Protein AF-A0A486XHK2-F1 (afdb_monomer)

Solvent-accessible surface area (backbone atoms only — not comparable to full-atom values): 9629 Å² total; per-residue (Å²): 129,83,56,64,56,57,65,77,71,59,45,58,24,40,30,27,32,37,24,48,80,93,44,98,52,78,74,44,77,50,74,41,67,52,92,80,50,91,49,71,67,49,50,53,51,50,54,36,51,54,48,16,60,78,68,74,42,59,55,81,74,43,66,77,42,39,74,29,12,85,48,88,93,35,67,65,39,79,42,71,46,66,39,38,37,50,82,58,27,59,59,78,96,86,39,75,49,54,36,68,75,29,34,41,50,60,66,89,73,49,59,61,65,50,45,25,67,45,53,36,45,53,40,48,53,49,31,55,48,39,40,74,74,66,43,58,60,71,60,30,50,49,55,33,21,54,52,45,49,48,55,50,48,54,52,35,50,52,30,51,49,65,69,66,51,72,78,79,78,131

Mean predicted aligned error: 8.87 Å

Nearest PDB structures (foldseek):
  7yj0-assembly1_A  TM=5.981E-01  e=1.244E-03  Boreostereum vibrans
  8urd-assembly1_C  TM=5.206E-01  e=3.254E-02  Neobacillus niacini
  8urc-assembly1_C  TM=5.514E-01  e=1.132E-01  Neobacillus niacini
  8uiu-assembly1_A  TM=4.950E-01  e=1.274E-01  Neobacillus niacini
  8urd-assembly1_A  TM=4.885E-01  e=1.274E-01  Neobacillus niacini

Radius of gyration: 20.09 Å; Cα contacts (8 Å, |Δi|>4): 243; chains: 1; bounding box: 48×33×58 Å

Structure (mmCIF, N/CA/C/O backbone):
data_AF-A0A486XHK2-F1
#
_entry.id   AF-A0A486XHK2-F1
#
loop_
_atom_site.group_PDB
_atom_site.id
_atom_site.type_symbol
_atom_site.label_atom_id
_atom_site.label_alt_id
_atom_site.label_comp_id
_atom_site.label_asym_id
_atom_site.label_entity_id
_atom_site.label_seq_id
_atom_site.pdbx_PDB_ins_code
_atom_site.Cartn_x
_atom_site.Cartn_y
_atom_site.Cartn_z
_atom_site.occupancy
_atom_site.B_iso_or_equiv
_atom_site.auth_seq_id
_atom_site.auth_comp_id
_atom_site.auth_asym_id
_atom_site.auth_atom_id
_atom_site.pdbx_PDB_model_num
ATOM 1 N N . MET A 1 1 ? -21.347 -2.442 3.078 1.00 30.91 1 MET A N 1
ATOM 2 C CA . MET A 1 1 ? -21.327 -2.752 1.633 1.00 30.91 1 MET A CA 1
ATOM 3 C C . MET A 1 1 ? -20.054 -2.096 1.123 1.00 30.91 1 MET A C 1
ATOM 5 O O . MET A 1 1 ? -19.931 -0.910 1.343 1.00 30.91 1 MET A O 1
ATOM 9 N N . LEU A 1 2 ? -19.058 -2.839 0.624 1.00 26.94 2 LEU A N 1
AT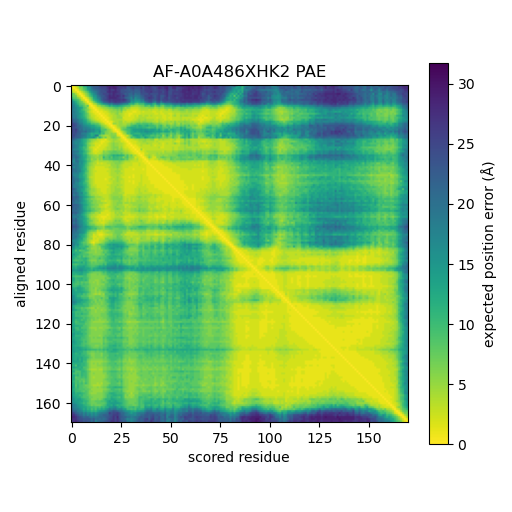OM 10 C CA . LEU A 1 2 ? -17.775 -2.255 0.192 1.00 26.94 2 LEU A CA 1
ATOM 11 C C . LEU A 1 2 ? -18.025 -1.291 -0.978 1.00 26.94 2 LEU A C 1
ATOM 13 O O . LEU A 1 2 ? -18.214 -1.763 -2.097 1.00 26.94 2 LEU A O 1
ATOM 17 N N . LYS A 1 3 ? -18.010 0.030 -0.766 1.00 33.72 3 LYS A N 1
ATOM 18 C CA . LYS A 1 3 ? -17.704 0.928 -1.883 1.00 33.72 3 LYS A CA 1
ATOM 19 C C . LYS A 1 3 ? -16.196 0.960 -2.023 1.00 33.72 3 LYS A C 1
ATOM 21 O O . LYS A 1 3 ? -15.484 1.507 -1.190 1.00 33.72 3 LYS A O 1
ATOM 26 N N . GLN A 1 4 ? -15.722 0.284 -3.058 1.00 35.53 4 GLN A N 1
ATOM 27 C CA . GLN A 1 4 ? -14.337 0.376 -3.476 1.00 35.53 4 GLN A CA 1
ATOM 28 C C . GLN A 1 4 ? -14.092 1.818 -3.915 1.00 35.53 4 GLN A C 1
ATOM 30 O O . GLN A 1 4 ? -14.687 2.268 -4.892 1.00 35.53 4 GLN A O 1
ATOM 35 N N . TRP A 1 5 ? -13.197 2.528 -3.234 1.00 37.25 5 TRP A N 1
ATOM 36 C CA . TRP A 1 5 ? -12.430 3.561 -3.918 1.00 37.25 5 TRP A CA 1
ATOM 37 C C . TRP A 1 5 ? -11.551 2.811 -4.923 1.00 37.25 5 TRP A C 1
ATOM 39 O O . TRP A 1 5 ? -10.496 2.284 -4.575 1.00 37.25 5 TRP A O 1
ATOM 49 N N . ARG A 1 6 ? -12.068 2.617 -6.139 1.00 38.44 6 ARG A N 1
ATOM 50 C CA . ARG A 1 6 ? -11.265 2.158 -7.265 1.00 38.44 6 ARG A CA 1
ATOM 51 C C . ARG A 1 6 ? -10.596 3.400 -7.826 1.00 38.44 6 ARG A C 1
ATOM 53 O O . ARG A 1 6 ? -11.288 4.270 -8.343 1.00 38.44 6 ARG A O 1
ATOM 60 N N . ASN A 1 7 ? -9.272 3.461 -7.783 1.00 42.84 7 ASN A N 1
ATOM 61 C CA . ASN A 1 7 ? -8.609 4.049 -8.937 1.00 42.84 7 ASN A CA 1
ATOM 62 C C . ASN A 1 7 ? -8.827 3.025 -10.058 1.00 42.84 7 ASN A C 1
ATOM 64 O O . ASN A 1 7 ? -8.227 1.951 -10.051 1.00 42.84 7 ASN A O 1
ATOM 68 N N . GLU A 1 8 ? -9.820 3.291 -10.908 1.00 40.72 8 GLU A N 1
ATOM 69 C CA . GLU A 1 8 ? -10.310 2.395 -11.964 1.00 40.72 8 GLU A CA 1
ATOM 70 C C . GLU A 1 8 ? -9.346 2.223 -13.128 1.00 40.72 8 GLU A C 1
ATOM 72 O O . GLU A 1 8 ? -9.724 1.618 -14.125 1.00 40.72 8 GLU A O 1
ATOM 77 N N . ASP A 1 9 ? -8.101 2.676 -13.023 1.00 48.00 9 ASP A N 1
ATOM 78 C CA . ASP A 1 9 ? -7.227 2.531 -14.172 1.00 48.00 9 ASP A CA 1
ATOM 79 C C . ASP A 1 9 ? -6.905 1.070 -14.449 1.00 48.00 9 ASP A C 1
ATOM 81 O O . ASP A 1 9 ? -6.665 0.763 -15.606 1.00 48.00 9 ASP A O 1
ATOM 85 N N . GLY A 1 10 ? -6.971 0.153 -13.464 1.00 54.06 10 GLY A N 1
ATOM 86 C CA . GLY A 1 10 ? -6.866 -1.296 -13.714 1.00 54.06 10 GLY A CA 1
ATOM 87 C C . GLY A 1 10 ? -5.724 -1.649 -14.671 1.00 54.06 10 GLY A C 1
ATOM 88 O O . GLY A 1 10 ? -5.818 -2.607 -15.437 1.00 54.06 10 GLY A O 1
ATOM 89 N N . GLN A 1 11 ? -4.694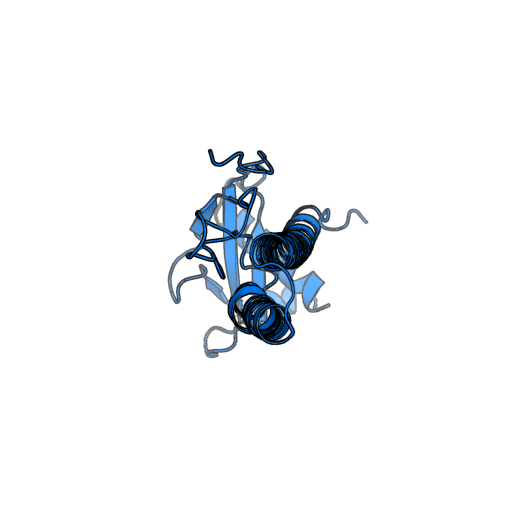 -0.800 -14.698 1.00 63.97 11 GLN A N 1
ATOM 90 C CA . GLN A 1 11 ? -3.733 -0.783 -15.778 1.00 63.97 11 GLN A CA 1
ATOM 91 C C . GLN A 1 11 ? -2.824 -1.959 -15.501 1.00 63.97 11 GLN A C 1
ATOM 93 O O . GLN A 1 11 ? -2.240 -2.076 -14.420 1.00 63.97 11 GLN A O 1
ATOM 98 N N . MET A 1 12 ? -2.751 -2.865 -16.467 1.00 71.50 12 MET A N 1
ATOM 99 C CA . MET A 1 12 ? -1.731 -3.894 -16.437 1.00 71.50 12 MET A CA 1
ATOM 100 C C . MET A 1 12 ? -0.376 -3.194 -16.440 1.00 71.50 12 MET A C 1
ATOM 102 O O . MET A 1 12 ? -0.168 -2.257 -17.205 1.00 71.50 12 MET A O 1
ATOM 106 N N . ARG A 1 13 ? 0.531 -3.629 -15.573 1.00 78.75 13 ARG A N 1
ATOM 107 C CA . ARG A 1 13 ? 1.922 -3.180 -15.551 1.00 78.75 13 ARG A CA 1
ATOM 108 C C . ARG A 1 13 ? 2.822 -4.381 -15.743 1.00 78.75 13 ARG A C 1
ATOM 110 O O . ARG A 1 13 ? 2.547 -5.446 -15.195 1.00 78.75 13 ARG A O 1
ATOM 117 N N . LEU A 1 14 ? 3.867 -4.227 -16.545 1.00 83.06 14 LEU A N 1
ATOM 118 C CA . LEU A 1 14 ? 4.950 -5.198 -16.607 1.00 83.06 14 LEU A CA 1
ATOM 119 C C . LEU A 1 14 ? 5.917 -4.870 -15.480 1.00 83.06 14 LEU A C 1
ATOM 121 O O . LEU A 1 14 ? 6.570 -3.829 -15.518 1.00 83.06 14 LEU A O 1
ATOM 125 N N . THR A 1 15 ? 5.981 -5.743 -14.483 1.00 83.50 15 THR A N 1
ATOM 126 C CA . THR A 1 15 ? 6.809 -5.521 -13.303 1.00 83.50 15 THR A CA 1
ATOM 127 C C . THR A 1 15 ? 8.010 -6.446 -13.318 1.00 83.50 15 THR A C 1
ATOM 129 O O . THR A 1 15 ? 7.909 -7.639 -13.629 1.00 83.50 15 THR A O 1
ATOM 132 N N . GLY A 1 16 ? 9.152 -5.886 -12.950 1.00 86.31 16 GLY A N 1
ATOM 133 C CA . GLY A 1 16 ? 10.419 -6.586 -12.907 1.00 86.31 16 GLY A CA 1
ATOM 134 C C . GLY A 1 16 ? 11.414 -5.896 -11.993 1.00 86.31 16 GLY A C 1
ATOM 135 O O . GLY A 1 16 ? 11.175 -4.812 -11.454 1.00 86.31 16 GLY A O 1
ATOM 136 N N . ILE A 1 17 ? 12.541 -6.566 -11.826 1.00 86.00 17 ILE A N 1
ATOM 137 C CA . ILE A 1 17 ? 13.682 -6.116 -11.052 1.00 86.00 17 ILE A CA 1
ATOM 138 C C . ILE A 1 17 ? 14.915 -6.111 -11.945 1.00 86.00 17 ILE A C 1
ATOM 140 O O . ILE A 1 17 ? 15.060 -6.947 -12.839 1.00 86.00 17 ILE A O 1
ATOM 144 N N . ILE A 1 18 ? 15.816 -5.171 -11.688 1.00 85.38 18 ILE A N 1
ATOM 145 C CA . ILE A 1 18 ? 17.121 -5.108 -12.339 1.00 85.38 18 ILE A CA 1
ATOM 146 C C . ILE A 1 18 ? 18.218 -5.064 -11.275 1.00 85.38 18 ILE A C 1
ATOM 148 O O . ILE A 1 18 ? 18.144 -4.322 -10.288 1.00 85.38 18 ILE A O 1
ATOM 152 N N . GLY A 1 19 ? 19.224 -5.918 -11.453 1.00 84.44 19 GLY A N 1
ATOM 153 C CA . GLY A 1 19 ? 20.282 -6.147 -10.474 1.00 84.44 19 GLY A CA 1
ATOM 154 C C . GLY A 1 19 ? 21.508 -6.827 -11.076 1.00 84.44 19 GLY A C 1
ATOM 155 O O . GLY A 1 19 ? 21.592 -7.067 -12.280 1.00 84.44 19 GLY A O 1
ATOM 156 N N . ARG A 1 20 ? 22.509 -7.118 -10.245 1.00 80.19 20 ARG A N 1
ATOM 157 C CA . ARG A 1 20 ? 23.713 -7.840 -10.685 1.00 80.19 20 ARG A CA 1
ATOM 158 C C . ARG A 1 20 ? 23.436 -9.341 -10.732 1.00 80.19 20 ARG A C 1
ATOM 160 O O . ARG A 1 20 ? 22.877 -9.876 -9.788 1.00 80.19 20 ARG A O 1
ATOM 167 N N . ALA A 1 21 ? 23.877 -10.012 -11.797 1.00 69.75 21 ALA A N 1
ATOM 168 C CA . ALA A 1 21 ? 23.632 -11.443 -12.000 1.00 69.75 21 ALA A CA 1
ATOM 169 C C . ALA A 1 21 ? 24.154 -12.333 -10.853 1.00 69.75 21 ALA A C 1
ATOM 171 O O . ALA A 1 21 ? 23.494 -13.308 -10.511 1.00 69.75 21 ALA A O 1
ATOM 172 N N . ASP A 1 22 ? 25.279 -11.952 -10.236 1.00 70.50 22 ASP A N 1
ATOM 173 C CA . ASP A 1 22 ? 25.949 -12.707 -9.162 1.00 70.50 22 ASP A CA 1
ATOM 174 C C . ASP A 1 22 ? 25.727 -12.089 -7.770 1.00 70.50 22 ASP A C 1
ATOM 176 O O . ASP A 1 22 ? 26.554 -12.227 -6.867 1.00 70.50 22 ASP A O 1
ATOM 180 N N . SER A 1 23 ? 24.660 -11.306 -7.606 1.00 64.94 23 SER A N 1
ATOM 181 C CA . SER A 1 23 ? 24.372 -10.616 -6.356 1.00 64.94 23 SER A CA 1
ATOM 182 C C . SER A 1 23 ? 22.924 -10.819 -5.956 1.00 64.94 23 SER A C 1
ATOM 184 O O . SER A 1 23 ? 22.023 -10.508 -6.725 1.00 64.94 23 SER A O 1
ATOM 186 N N . ASP A 1 24 ? 22.712 -11.179 -4.693 1.00 60.56 24 ASP A N 1
ATOM 187 C CA . ASP A 1 24 ? 21.383 -11.185 -4.067 1.00 60.56 24 ASP A CA 1
ATOM 188 C C . ASP A 1 24 ? 20.817 -9.761 -3.867 1.00 60.56 24 ASP A C 1
ATOM 190 O O . ASP A 1 24 ? 19.767 -9.560 -3.260 1.00 60.56 24 ASP A O 1
ATOM 194 N N . SER A 1 25 ? 21.529 -8.728 -4.329 1.00 62.97 25 SER A N 1
ATOM 195 C CA . SER A 1 25 ? 21.083 -7.342 -4.231 1.00 62.97 25 SER A CA 1
ATOM 196 C C . SER A 1 25 ? 20.220 -6.980 -5.435 1.00 62.97 25 SER A C 1
ATOM 198 O O . SER A 1 25 ? 20.711 -6.913 -6.563 1.00 62.97 25 SER A O 1
ATOM 200 N N . THR A 1 26 ? 18.949 -6.674 -5.172 1.00 63.62 26 THR A N 1
ATOM 201 C CA . THR A 1 26 ? 18.074 -5.947 -6.103 1.00 63.62 26 THR A CA 1
ATOM 202 C C . THR A 1 26 ? 18.412 -4.464 -6.045 1.00 63.62 26 THR A C 1
ATOM 204 O O . THR A 1 26 ? 18.505 -3.896 -4.958 1.00 63.62 26 THR A O 1
ATOM 207 N N . TRP A 1 27 ? 18.606 -3.835 -7.204 1.00 68.94 27 TRP A N 1
ATOM 208 C CA . TRP A 1 27 ? 18.986 -2.422 -7.260 1.00 68.94 27 TRP A CA 1
ATOM 209 C C . TRP A 1 27 ? 17.756 -1.565 -7.518 1.00 68.94 27 TRP A C 1
ATOM 211 O O . TRP A 1 27 ? 17.640 -0.477 -6.962 1.00 68.94 27 TRP A O 1
ATOM 221 N N . ILE A 1 28 ? 16.844 -2.049 -8.366 1.00 78.38 28 ILE A N 1
ATOM 222 C CA . ILE A 1 28 ? 15.689 -1.279 -8.819 1.00 78.38 28 ILE A CA 1
ATOM 223 C C . ILE A 1 28 ? 14.527 -2.224 -9.097 1.00 78.38 28 ILE A C 1
ATOM 225 O O . ILE A 1 28 ? 14.699 -3.274 -9.717 1.00 78.38 28 ILE A O 1
ATOM 229 N N . VAL A 1 29 ? 13.347 -1.802 -8.660 1.00 78.19 29 VAL A N 1
ATOM 230 C CA . VAL A 1 29 ? 12.049 -2.339 -9.066 1.00 78.19 29 VAL A CA 1
ATOM 231 C C . VAL A 1 29 ? 11.455 -1.348 -10.055 1.00 78.19 29 VAL A C 1
ATOM 233 O O . VAL A 1 29 ? 11.478 -0.146 -9.791 1.00 78.19 29 VAL A O 1
ATOM 236 N N . ALA A 1 30 ? 10.924 -1.829 -11.174 1.00 80.00 30 ALA A N 1
ATOM 237 C CA . ALA A 1 30 ? 10.277 -0.962 -12.147 1.00 80.00 30 ALA A CA 1
ATOM 238 C C . ALA A 1 30 ? 8.984 -1.571 -12.692 1.00 80.00 30 ALA A C 1
ATOM 240 O O . ALA A 1 30 ? 8.874 -2.785 -12.881 1.00 80.00 30 ALA A O 1
ATOM 241 N N . ASP A 1 31 ? 8.029 -0.678 -12.948 1.00 79.50 31 ASP A N 1
ATOM 242 C CA . ASP A 1 31 ? 6.734 -0.957 -13.554 1.00 79.50 31 ASP A CA 1
ATOM 243 C C . ASP A 1 31 ? 6.658 -0.253 -14.910 1.00 79.50 31 ASP A C 1
ATOM 245 O O . ASP A 1 31 ? 6.736 0.975 -14.993 1.00 79.50 31 ASP A O 1
ATOM 249 N N . ILE A 1 32 ? 6.471 -1.020 -15.979 1.00 82.31 32 ILE A N 1
ATOM 250 C CA . ILE A 1 32 ? 6.366 -0.504 -17.345 1.00 82.31 32 ILE A CA 1
ATOM 251 C C . ILE A 1 32 ? 4.909 -0.555 -17.802 1.00 82.31 32 ILE A C 1
ATOM 253 O O . ILE A 1 32 ? 4.181 -1.507 -17.515 1.00 82.31 32 ILE A O 1
ATOM 257 N N . ASP A 1 33 ? 4.478 0.487 -18.513 1.00 80.31 33 ASP A N 1
ATOM 258 C CA . ASP A 1 33 ? 3.197 0.496 -19.218 1.00 80.31 33 ASP A CA 1
ATOM 259 C C . ASP A 1 33 ? 3.270 -0.424 -20.457 1.00 80.31 33 ASP A C 1
ATOM 261 O O . ASP A 1 33 ? 3.997 -0.105 -21.403 1.00 80.31 33 ASP A O 1
ATOM 265 N N . PRO A 1 34 ? 2.532 -1.550 -20.490 1.00 79.81 34 PRO A N 1
ATOM 266 C CA . PRO A 1 34 ? 2.561 -2.488 -21.605 1.00 79.81 34 PRO A CA 1
ATOM 267 C C . PRO A 1 34 ? 2.003 -1.894 -22.902 1.00 79.81 34 PRO A C 1
ATOM 269 O O . PRO A 1 34 ? 2.253 -2.454 -23.962 1.00 79.81 34 PRO A O 1
ATOM 272 N N . ALA A 1 35 ? 1.275 -0.770 -22.860 1.00 78.25 35 ALA A N 1
ATOM 273 C CA . ALA A 1 35 ? 0.694 -0.160 -24.058 1.00 78.25 35 ALA A CA 1
ATOM 274 C C . ALA A 1 35 ? 1.741 0.308 -25.087 1.00 78.25 35 ALA A C 1
ATOM 276 O O . ALA A 1 35 ? 1.385 0.596 -26.228 1.00 78.25 35 ALA A O 1
ATOM 277 N N . LYS A 1 36 ? 3.017 0.411 -24.688 1.00 72.19 36 LYS A N 1
ATOM 278 C CA . LYS A 1 36 ? 4.135 0.867 -25.530 1.00 72.19 36 LYS A CA 1
ATOM 279 C C . LYS A 1 36 ? 5.171 -0.225 -25.812 1.00 72.19 36 LYS A C 1
ATOM 281 O O . LYS A 1 36 ? 6.269 0.097 -26.252 1.00 72.19 36 LYS A O 1
ATOM 286 N N . ILE A 1 37 ? 4.847 -1.480 -25.507 1.00 81.81 37 ILE A N 1
ATOM 287 C CA . ILE A 1 37 ? 5.780 -2.606 -25.532 1.00 81.81 37 ILE A CA 1
ATOM 288 C C . ILE A 1 37 ? 5.257 -3.664 -26.500 1.00 81.81 37 ILE A C 1
ATOM 290 O O . ILE A 1 37 ? 4.164 -4.193 -26.304 1.00 81.81 37 ILE A O 1
ATOM 294 N N . GLU A 1 38 ? 6.049 -3.998 -27.517 1.00 80.56 38 GLU A N 1
ATOM 295 C CA . GLU A 1 38 ? 5.694 -5.018 -28.511 1.00 80.56 38 GLU A CA 1
ATOM 296 C C . GLU A 1 38 ? 6.596 -6.254 -28.409 1.00 80.56 38 GLU A C 1
ATOM 298 O O . GLU A 1 38 ? 6.179 -7.367 -28.741 1.00 80.56 38 GLU A O 1
ATOM 303 N N . THR A 1 39 ? 7.824 -6.080 -27.914 1.00 87.06 39 THR A N 1
ATOM 304 C CA . THR A 1 39 ? 8.867 -7.109 -27.903 1.00 87.06 39 THR A CA 1
ATOM 305 C C . THR A 1 39 ? 9.604 -7.198 -26.563 1.00 87.06 39 THR A C 1
ATOM 307 O O . THR A 1 39 ? 9.537 -6.301 -25.725 1.00 87.06 39 THR A O 1
ATOM 310 N N . GLN A 1 40 ? 10.346 -8.293 -26.358 1.00 84.44 40 GLN A N 1
ATOM 311 C CA . GLN A 1 40 ? 11.235 -8.431 -25.197 1.00 84.44 40 GLN A CA 1
ATOM 312 C C . GLN A 1 40 ? 12.363 -7.386 -25.213 1.00 84.44 40 GLN A C 1
ATOM 314 O O . GLN A 1 40 ? 12.739 -6.890 -24.156 1.00 84.44 40 GLN A O 1
ATOM 319 N N . ASP A 1 41 ? 12.854 -7.002 -26.393 1.00 88.50 41 ASP A N 1
ATOM 320 C CA . ASP A 1 41 ? 13.870 -5.953 -26.529 1.00 88.50 41 ASP A CA 1
ATOM 321 C C . ASP A 1 41 ? 13.336 -4.586 -26.071 1.00 88.50 41 ASP A C 1
ATOM 323 O O . ASP A 1 41 ? 14.083 -3.812 -25.468 1.00 88.50 41 ASP A O 1
ATOM 327 N N . ASP A 1 42 ? 12.045 -4.298 -26.283 1.00 87.69 42 ASP A N 1
ATOM 328 C CA . ASP A 1 42 ? 11.408 -3.078 -25.767 1.00 87.69 42 ASP A CA 1
ATOM 329 C C . ASP A 1 42 ? 11.357 -3.084 -24.234 1.00 87.69 42 ASP A C 1
ATOM 331 O O . ASP A 1 42 ? 11.659 -2.072 -23.599 1.00 87.69 42 ASP A O 1
ATOM 335 N N . ILE A 1 43 ? 11.028 -4.238 -23.635 1.00 86.06 43 ILE A N 1
ATOM 336 C CA . ILE A 1 43 ? 11.040 -4.432 -22.176 1.00 86.06 43 ILE A CA 1
ATOM 337 C C . ILE A 1 43 ? 12.446 -4.166 -21.638 1.00 86.06 43 ILE A C 1
ATOM 339 O O . ILE A 1 43 ? 12.623 -3.342 -20.739 1.00 86.06 43 ILE A O 1
ATOM 343 N N . ASP A 1 44 ? 13.449 -4.834 -22.203 1.00 88.69 44 ASP A N 1
ATOM 344 C CA . ASP A 1 44 ? 14.833 -4.740 -21.752 1.00 88.69 44 ASP A CA 1
ATOM 345 C C . ASP A 1 44 ? 15.380 -3.314 -21.900 1.00 88.69 44 ASP A C 1
ATOM 347 O O . ASP A 1 44 ? 16.039 -2.794 -20.993 1.00 88.69 44 ASP A O 1
ATOM 351 N N . THR A 1 45 ? 15.072 -2.657 -23.019 1.00 90.31 45 THR A N 1
ATOM 352 C CA . THR A 1 45 ? 15.460 -1.266 -23.288 1.00 90.31 45 THR A CA 1
ATOM 353 C C . THR A 1 45 ? 14.862 -0.321 -22.255 1.00 90.31 45 THR A C 1
ATOM 355 O O . THR A 1 45 ? 15.571 0.518 -21.693 1.00 90.31 45 THR A O 1
ATOM 358 N N . GLU A 1 46 ? 13.574 -0.473 -21.962 1.00 88.88 46 GLU A N 1
ATOM 359 C CA . GLU A 1 46 ? 12.870 0.413 -21.046 1.00 88.88 46 GLU A CA 1
ATOM 360 C C . GLU A 1 46 ? 13.306 0.196 -19.588 1.00 88.88 46 GLU A C 1
ATOM 362 O O . GLU A 1 46 ? 13.573 1.171 -18.881 1.00 88.88 46 GLU A O 1
ATOM 367 N N . PHE A 1 47 ? 13.512 -1.051 -19.145 1.00 87.94 47 PHE A N 1
ATOM 368 C CA . PHE A 1 47 ? 14.095 -1.335 -17.824 1.00 87.94 47 PHE A CA 1
ATOM 369 C C . PHE A 1 47 ? 15.489 -0.716 -17.670 1.00 87.94 47 PHE A C 1
ATOM 371 O O . PHE A 1 47 ? 15.796 -0.124 -16.633 1.00 87.94 47 PHE A O 1
ATOM 378 N N . ARG A 1 48 ? 16.341 -0.807 -18.700 1.00 89.88 48 ARG A N 1
ATOM 379 C CA . ARG A 1 48 ? 17.684 -0.201 -18.678 1.00 89.88 48 ARG A CA 1
ATOM 380 C C . ARG A 1 48 ? 17.630 1.319 -18.669 1.00 89.88 48 ARG A C 1
ATOM 382 O O . ARG A 1 48 ? 18.443 1.941 -17.986 1.00 89.88 48 ARG A O 1
ATOM 389 N N . ARG A 1 49 ? 16.675 1.921 -19.380 1.00 90.19 49 ARG A N 1
ATOM 390 C CA . ARG A 1 49 ? 16.445 3.368 -19.355 1.00 90.19 49 ARG A CA 1
ATOM 391 C C . ARG A 1 49 ? 16.046 3.832 -17.951 1.00 90.19 49 ARG A C 1
ATOM 393 O O . ARG A 1 49 ? 16.703 4.716 -17.406 1.00 90.19 49 ARG A O 1
ATOM 400 N N . ILE A 1 50 ? 15.058 3.175 -17.334 1.00 86.81 50 ILE A N 1
ATOM 401 C CA . ILE A 1 50 ? 14.636 3.448 -15.948 1.00 86.81 50 ILE A CA 1
ATOM 402 C C . ILE A 1 50 ? 15.821 3.289 -14.989 1.00 86.81 50 ILE A C 1
ATOM 404 O O . ILE A 1 50 ? 16.029 4.122 -14.108 1.00 86.81 50 ILE A O 1
ATOM 408 N N . ALA A 1 51 ? 16.642 2.256 -15.187 1.00 85.69 51 ALA A N 1
ATOM 409 C CA . ALA A 1 51 ? 17.785 2.002 -14.326 1.00 85.69 51 ALA A CA 1
ATOM 410 C C . ALA A 1 51 ? 18.897 3.042 -14.432 1.00 85.69 51 ALA A C 1
ATOM 412 O O . ALA A 1 51 ? 19.450 3.479 -13.422 1.00 85.69 51 ALA A O 1
ATOM 413 N N . SER A 1 52 ? 19.212 3.437 -15.663 1.00 87.00 52 SER A N 1
ATOM 414 C CA . SER A 1 52 ? 20.163 4.500 -15.970 1.00 87.00 52 SER A CA 1
ATOM 415 C C . SER A 1 52 ? 19.755 5.807 -15.287 1.00 87.00 52 SER A C 1
ATOM 417 O O . SER A 1 52 ? 20.592 6.452 -14.654 1.00 87.00 52 SER A O 1
ATOM 419 N N . GLU A 1 53 ? 18.468 6.155 -15.338 1.00 86.38 53 GLU A N 1
ATOM 420 C CA . GLU A 1 53 ? 17.922 7.362 -14.713 1.00 86.38 53 GLU A CA 1
ATOM 421 C C . GLU A 1 53 ? 17.942 7.290 -13.184 1.00 86.38 53 GLU A C 1
ATOM 423 O O . GLU A 1 53 ? 18.503 8.174 -12.535 1.00 86.38 53 GLU A O 1
ATOM 428 N N . ALA A 1 54 ? 17.394 6.222 -12.600 1.00 82.12 54 ALA A N 1
ATOM 429 C CA . ALA A 1 54 ? 17.293 6.073 -11.150 1.00 82.12 54 ALA A CA 1
ATOM 430 C C . ALA A 1 54 ? 18.666 6.015 -10.457 1.00 82.12 54 ALA A C 1
ATOM 432 O O . ALA A 1 54 ? 18.822 6.540 -9.356 1.00 82.12 54 ALA A O 1
ATOM 433 N N . LEU A 1 55 ? 19.674 5.420 -11.107 1.00 83.06 55 LEU A N 1
ATOM 434 C CA . LEU A 1 55 ? 21.043 5.353 -10.582 1.00 83.06 55 LEU A CA 1
ATOM 435 C C . LEU A 1 55 ? 21.919 6.530 -11.026 1.00 83.06 55 LEU A C 1
ATOM 437 O O . LEU A 1 55 ? 23.051 6.644 -10.560 1.00 83.06 55 LEU A O 1
ATOM 441 N N . SER A 1 56 ? 21.428 7.390 -11.925 1.0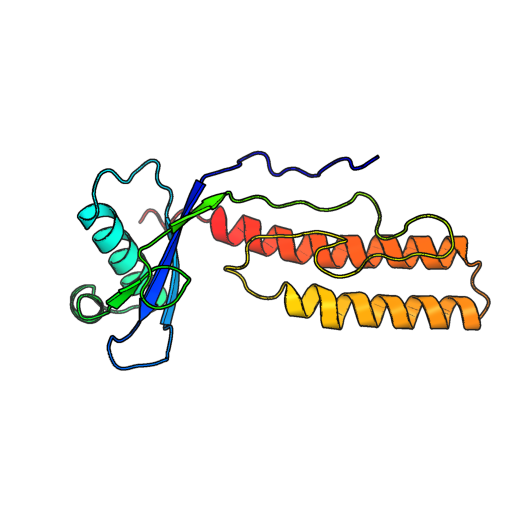0 87.12 56 SER A N 1
ATOM 442 C CA . SER A 1 56 ? 22.227 8.445 -12.565 1.00 87.12 56 SER A CA 1
ATOM 443 C C . SER A 1 56 ? 23.519 7.902 -13.202 1.00 87.12 56 SER A C 1
ATOM 445 O O . SER A 1 56 ? 24.592 8.498 -13.094 1.00 87.12 56 SER A O 1
ATOM 447 N N . LEU A 1 57 ? 23.421 6.744 -13.863 1.00 86.75 57 LEU A N 1
ATOM 448 C CA . LEU A 1 57 ? 24.532 6.055 -14.527 1.00 86.75 57 LEU A CA 1
ATOM 449 C C . LEU A 1 57 ? 24.320 6.016 -16.044 1.00 86.75 57 LEU A C 1
ATOM 451 O O . LEU A 1 57 ? 23.182 5.897 -16.486 1.00 86.75 57 LEU A O 1
ATOM 455 N N . PRO A 1 58 ? 25.381 6.035 -16.871 1.00 90.38 58 PRO A N 1
ATOM 456 C CA . PRO A 1 58 ? 25.250 5.814 -18.311 1.00 90.38 58 PRO A CA 1
ATOM 457 C C . PRO A 1 58 ? 24.600 4.459 -18.638 1.00 90.38 58 PRO A C 1
ATOM 459 O O . PRO A 1 58 ? 24.904 3.467 -17.977 1.00 90.38 58 PRO A O 1
ATOM 462 N N . ILE A 1 59 ? 23.800 4.386 -19.713 1.00 88.69 59 ILE A N 1
ATOM 463 C CA . ILE A 1 59 ? 23.158 3.134 -20.178 1.00 88.69 59 ILE A CA 1
ATOM 464 C C . ILE A 1 59 ? 24.173 1.986 -20.314 1.00 88.69 59 ILE A C 1
ATOM 466 O O . ILE A 1 59 ? 23.932 0.888 -19.821 1.00 88.69 59 ILE A O 1
ATOM 470 N N . LYS A 1 60 ? 25.361 2.263 -20.867 1.00 88.81 60 LYS A N 1
ATOM 471 C CA . LYS A 1 60 ? 26.454 1.279 -21.002 1.00 88.81 60 LYS A CA 1
ATOM 472 C C . LYS A 1 60 ? 26.865 0.626 -19.679 1.00 88.81 60 LYS A C 1
ATOM 474 O O . LYS A 1 60 ? 27.322 -0.509 -19.665 1.00 88.81 60 LYS A O 1
ATOM 479 N N . THR A 1 61 ? 26.722 1.338 -18.563 1.00 84.56 61 THR A N 1
ATOM 480 C CA . THR A 1 61 ? 27.048 0.823 -17.228 1.00 84.56 61 THR A CA 1
ATOM 481 C C . THR A 1 61 ? 25.964 -0.123 -16.709 1.00 84.56 61 THR A C 1
ATOM 483 O O . THR A 1 61 ? 26.268 -1.034 -15.942 1.00 84.56 61 THR A O 1
ATOM 486 N N . VAL A 1 62 ? 24.709 0.065 -17.132 1.00 86.94 62 VAL A N 1
ATOM 487 C CA . VAL A 1 62 ? 23.568 -0.766 -16.718 1.00 86.94 62 VAL A CA 1
ATOM 488 C C . VAL A 1 62 ? 23.228 -1.881 -17.714 1.00 86.94 62 VAL A C 1
ATOM 490 O O . VAL A 1 62 ? 22.449 -2.763 -17.373 1.00 86.94 62 VAL A O 1
ATOM 493 N N . GLU A 1 63 ? 23.830 -1.909 -18.909 1.00 86.81 63 GLU A N 1
ATOM 494 C CA . GLU A 1 63 ? 23.694 -2.992 -19.907 1.00 86.81 63 GLU A CA 1
ATOM 495 C C . GLU A 1 63 ? 24.095 -4.374 -19.364 1.00 86.81 63 GLU A C 1
ATOM 497 O O . GLU A 1 63 ? 23.493 -5.384 -19.719 1.00 86.81 63 GLU A O 1
ATOM 502 N N . GLY A 1 64 ? 25.074 -4.428 -18.458 1.00 84.31 64 GLY A N 1
ATOM 503 C CA . GLY A 1 64 ? 25.509 -5.678 -17.825 1.00 84.31 64 GLY A CA 1
ATOM 504 C C . GLY A 1 64 ? 24.598 -6.178 -16.697 1.00 84.31 64 GLY A C 1
ATOM 505 O O . GLY A 1 64 ? 24.865 -7.235 -16.130 1.00 84.31 64 GLY A O 1
ATOM 506 N N . LEU A 1 65 ? 23.557 -5.426 -16.324 1.00 86.31 65 LEU A N 1
ATOM 507 C CA . LEU A 1 65 ? 22.628 -5.837 -15.272 1.00 86.31 65 LEU A CA 1
ATOM 508 C C . LEU A 1 65 ? 21.619 -6.863 -15.804 1.00 86.31 65 LEU A C 1
ATOM 510 O O . LEU A 1 65 ? 21.145 -6.757 -16.941 1.00 86.31 65 LEU A O 1
ATOM 514 N N . LYS A 1 66 ? 21.293 -7.836 -14.949 1.00 88.00 66 LYS A N 1
ATOM 515 C CA . LYS A 1 66 ? 20.276 -8.865 -15.167 1.00 88.00 66 LYS A CA 1
ATOM 516 C C . LYS A 1 66 ? 18.902 -8.265 -14.893 1.00 88.00 66 LYS A C 1
ATOM 518 O O . LYS A 1 66 ? 18.711 -7.617 -13.866 1.00 88.00 66 LYS A O 1
ATOM 523 N N . ILE A 1 67 ? 17.969 -8.517 -15.804 1.00 87.56 67 ILE A N 1
ATOM 524 C CA . ILE A 1 67 ? 16.550 -8.200 -15.649 1.00 87.56 67 ILE A CA 1
ATOM 525 C C . ILE A 1 67 ? 15.824 -9.509 -15.346 1.00 87.56 67 ILE A C 1
ATOM 527 O O . ILE A 1 67 ? 16.038 -10.516 -16.023 1.00 87.56 67 ILE A O 1
ATOM 531 N N . SER A 1 68 ? 14.978 -9.503 -14.325 1.00 86.56 68 SER A N 1
ATOM 532 C CA . SER A 1 68 ? 14.100 -10.623 -13.991 1.00 86.56 68 SER A CA 1
ATOM 533 C C . SER A 1 68 ? 12.740 -10.116 -13.523 1.00 86.56 68 SER A C 1
ATOM 535 O O . SER A 1 68 ? 12.528 -8.926 -13.308 1.00 86.56 68 SER A O 1
ATOM 537 N N . GLY A 1 69 ? 11.782 -11.021 -13.397 1.00 83.75 69 GLY A N 1
ATOM 538 C CA . GLY A 1 69 ? 10.503 -10.761 -12.762 1.00 83.75 69 GLY A CA 1
ATOM 539 C C . GLY A 1 69 ? 10.639 -10.574 -11.251 1.00 83.75 69 GLY A C 1
ATOM 540 O O . GLY A 1 69 ? 11.708 -10.791 -10.684 1.00 83.75 69 GLY A O 1
ATOM 541 N N . PRO A 1 70 ? 9.539 -10.207 -10.577 1.00 72.88 70 PRO A N 1
ATOM 542 C CA . PRO A 1 70 ? 9.517 -9.980 -9.130 1.00 72.88 70 PRO A CA 1
AT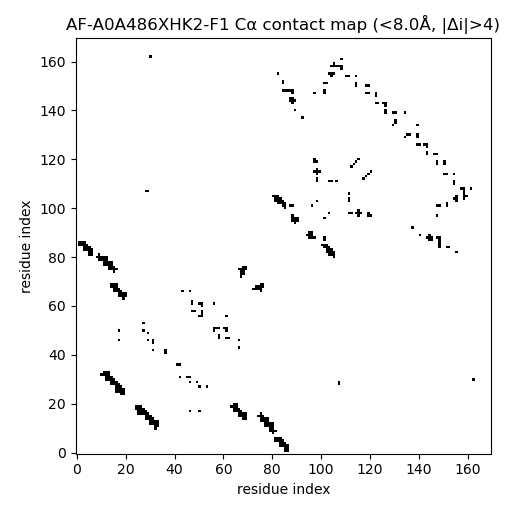OM 543 C C . PRO A 1 70 ? 9.587 -11.270 -8.303 1.00 72.88 70 PRO A C 1
ATOM 545 O O . PRO A 1 70 ? 9.591 -11.217 -7.079 1.00 72.88 70 PRO A O 1
ATOM 548 N N . ILE A 1 71 ? 9.600 -12.426 -8.965 1.00 75.88 71 ILE A N 1
ATOM 549 C CA . ILE A 1 71 ? 9.917 -13.718 -8.367 1.00 75.88 71 ILE A CA 1
ATOM 550 C C . ILE A 1 71 ? 11.266 -14.127 -8.950 1.00 75.88 71 ILE A C 1
ATOM 552 O O . ILE A 1 71 ? 11.423 -14.103 -10.174 1.00 75.88 71 ILE A O 1
ATOM 556 N N . ASP A 1 72 ? 12.209 -14.501 -8.088 1.00 68.81 72 ASP A N 1
ATOM 557 C CA . ASP A 1 72 ? 13.574 -14.841 -8.488 1.00 68.81 72 ASP A CA 1
ATOM 558 C C . ASP A 1 72 ? 13.600 -15.839 -9.651 1.00 68.81 72 ASP A C 1
ATOM 560 O O . ASP A 1 72 ? 12.850 -16.822 -9.691 1.00 68.81 72 ASP A O 1
ATOM 564 N N . ASP A 1 73 ? 14.450 -15.535 -10.634 1.00 70.69 73 ASP A N 1
ATOM 565 C CA . ASP A 1 73 ? 14.648 -16.318 -11.859 1.00 70.69 73 ASP A CA 1
ATOM 566 C C . ASP A 1 73 ? 13.381 -16.560 -12.701 1.00 70.69 73 ASP A C 1
ATOM 568 O O . ASP A 1 73 ? 13.355 -17.426 -13.583 1.00 70.69 73 ASP A O 1
ATOM 572 N N . LYS A 1 74 ? 12.315 -15.785 -12.476 1.00 81.75 74 LYS A N 1
ATOM 573 C CA . LYS A 1 74 ? 11.148 -15.729 -13.364 1.00 81.75 74 LYS A CA 1
ATOM 574 C C . LYS A 1 74 ? 11.277 -14.576 -14.356 1.00 81.75 74 LYS A C 1
ATOM 576 O O . LYS A 1 74 ? 12.006 -13.625 -14.091 1.00 81.75 74 LYS A O 1
ATOM 581 N N . PRO A 1 75 ? 10.598 -14.638 -15.511 1.00 83.38 75 PRO A N 1
ATOM 582 C CA . PRO A 1 75 ? 10.516 -13.503 -16.424 1.00 83.38 75 PRO A CA 1
ATOM 583 C C . PRO A 1 75 ? 9.676 -12.362 -15.833 1.00 83.38 75 PRO A C 1
ATOM 585 O O . PRO A 1 75 ? 8.852 -12.573 -14.936 1.00 83.38 75 PRO A O 1
ATOM 588 N N . VAL A 1 76 ? 9.865 -11.155 -16.379 1.00 83.88 76 VAL A N 1
ATOM 589 C CA . VAL A 1 76 ? 8.990 -9.993 -16.148 1.00 83.88 76 VAL A CA 1
ATOM 590 C C . VAL A 1 76 ? 7.535 -10.434 -16.284 1.00 83.88 76 VAL A C 1
ATOM 592 O O . VAL A 1 76 ? 7.164 -11.120 -17.235 1.00 83.88 76 VAL A O 1
ATOM 595 N N . THR A 1 77 ? 6.721 -10.094 -15.289 1.00 82.31 77 THR A N 1
ATOM 596 C CA . THR A 1 77 ? 5.346 -10.590 -15.185 1.00 82.31 77 THR A CA 1
ATOM 597 C C . THR A 1 77 ? 4.380 -9.420 -15.157 1.00 82.31 77 THR A C 1
ATOM 599 O O . THR A 1 77 ? 4.677 -8.356 -14.619 1.00 82.31 77 THR A O 1
ATOM 602 N N . SER A 1 78 ? 3.210 -9.618 -15.756 1.00 77.06 78 SER A N 1
ATOM 603 C CA . SER A 1 78 ? 2.160 -8.614 -15.790 1.00 77.06 78 SER A CA 1
ATOM 604 C C . SER A 1 78 ? 1.349 -8.629 -14.488 1.00 77.06 78 SER A C 1
ATOM 606 O O . SER A 1 78 ? 0.753 -9.658 -14.157 1.00 77.06 78 SER A O 1
ATOM 608 N N . PHE A 1 79 ? 1.263 -7.502 -13.788 1.00 71.06 79 PHE A N 1
ATOM 609 C CA . PHE A 1 79 ? 0.423 -7.333 -12.603 1.00 71.06 79 PHE A CA 1
ATOM 610 C C . PHE A 1 79 ? -0.720 -6.374 -12.891 1.00 71.06 79 PHE A C 1
ATOM 612 O O . PHE A 1 79 ? -0.541 -5.333 -13.523 1.00 71.06 79 PHE A O 1
ATOM 619 N N . LEU A 1 80 ? -1.910 -6.724 -12.406 1.00 66.19 80 LEU A N 1
ATOM 620 C CA . LEU A 1 80 ? -3.025 -5.793 -12.397 1.00 66.19 80 LEU A CA 1
ATOM 621 C C . LEU A 1 80 ? -2.790 -4.784 -11.277 1.00 66.19 80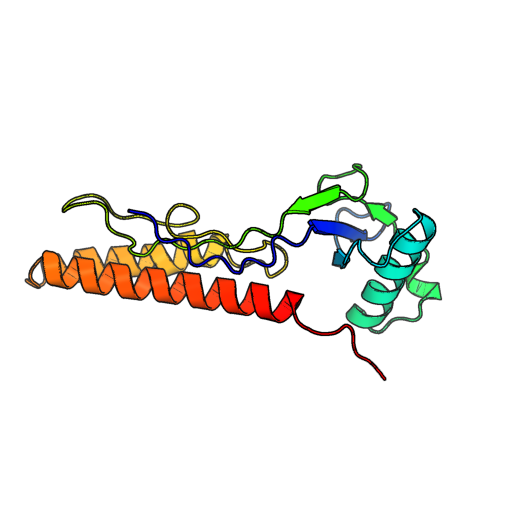 LEU A C 1
ATOM 623 O O . LEU A 1 80 ? -2.785 -5.155 -10.099 1.00 66.19 80 LEU A O 1
ATOM 627 N N . LEU A 1 81 ? -2.663 -3.510 -11.633 1.00 67.69 81 LEU A N 1
ATOM 628 C CA . LEU A 1 81 ? -2.650 -2.449 -10.646 1.00 67.69 81 LEU A CA 1
ATOM 629 C C . LEU A 1 81 ? -4.046 -2.305 -10.031 1.00 67.69 81 LEU A C 1
ATOM 631 O O . LEU A 1 81 ? -4.909 -1.597 -10.549 1.00 67.69 81 LEU A O 1
ATOM 635 N N . LYS A 1 82 ? -4.285 -3.002 -8.920 1.00 69.00 82 LYS A N 1
ATOM 636 C CA . LYS A 1 82 ? -5.541 -2.915 -8.179 1.00 69.00 82 LYS A CA 1
ATOM 637 C C . LYS A 1 82 ? -5.286 -2.310 -6.811 1.00 69.00 82 LYS A C 1
ATOM 639 O O . LYS A 1 82 ? -4.875 -3.002 -5.887 1.00 69.00 82 LYS A O 1
ATOM 644 N N . GLN A 1 83 ? -5.573 -1.019 -6.699 1.00 76.31 83 GLN A N 1
ATOM 645 C CA . GLN A 1 83 ? -5.587 -0.320 -5.421 1.00 76.31 83 GLN A CA 1
ATOM 646 C C . GLN A 1 83 ? -7.023 -0.301 -4.893 1.00 76.31 83 GLN A C 1
ATOM 648 O O . GLN A 1 83 ? -7.965 -0.024 -5.640 1.00 76.31 83 GLN A O 1
ATOM 653 N N . ALA A 1 84 ? -7.206 -0.657 -3.628 1.00 83.06 84 ALA A N 1
ATOM 654 C CA . ALA A 1 84 ? -8.515 -0.716 -2.998 1.00 83.06 84 ALA A CA 1
ATOM 655 C C . ALA A 1 84 ? -8.410 -0.344 -1.525 1.00 83.06 84 ALA A C 1
ATOM 657 O O . ALA A 1 84 ? -7.460 -0.718 -0.847 1.00 83.06 84 ALA A O 1
ATOM 658 N N . ILE A 1 85 ? -9.431 0.340 -1.027 1.00 89.00 85 ILE A N 1
ATOM 659 C CA . ILE A 1 85 ? -9.591 0.670 0.386 1.00 89.00 85 ILE A CA 1
ATOM 660 C C . ILE A 1 85 ? -11.058 0.465 0.771 1.00 89.00 85 ILE A C 1
ATOM 662 O O . ILE A 1 85 ? -11.960 0.681 -0.048 1.00 89.00 85 ILE A O 1
ATOM 666 N N . CYS A 1 86 ? -11.304 -0.014 1.985 1.00 88.81 86 CYS A N 1
ATOM 667 C CA . CYS A 1 86 ? -12.639 -0.119 2.549 1.00 88.81 86 CYS A CA 1
ATOM 668 C C . CYS A 1 86 ? -13.173 1.267 2.952 1.00 88.81 86 CYS A C 1
ATOM 670 O O . CYS A 1 86 ? -12.419 2.209 3.160 1.00 88.81 86 CYS A O 1
ATOM 672 N N . GLU A 1 87 ? -14.493 1.406 3.088 1.00 91.19 87 GLU A N 1
ATOM 673 C CA . GLU A 1 87 ? -15.085 2.645 3.628 1.00 91.19 87 GLU A CA 1
ATOM 674 C C . GLU A 1 87 ? -14.841 2.795 5.134 1.00 91.19 87 GLU A C 1
ATOM 676 O O . GLU A 1 87 ? -14.927 3.889 5.680 1.00 91.19 87 GLU A O 1
ATOM 681 N N . THR A 1 88 ? -14.605 1.677 5.822 1.00 95.06 88 THR A N 1
ATOM 682 C CA . THR A 1 88 ? -14.495 1.633 7.274 1.00 95.06 88 THR A CA 1
ATOM 683 C C . THR A 1 88 ? -13.615 0.475 7.728 1.00 95.06 88 THR A C 1
ATOM 685 O O . THR A 1 88 ? -13.705 -0.631 7.188 1.00 95.06 88 THR A O 1
ATOM 688 N N . ALA A 1 89 ? -12.793 0.719 8.750 1.00 96.06 89 ALA A N 1
ATOM 689 C CA . ALA A 1 89 ? -11.936 -0.290 9.366 1.00 96.06 89 ALA A CA 1
ATOM 690 C C . ALA A 1 89 ? -12.618 -1.022 10.539 1.00 96.06 89 ALA A C 1
ATOM 692 O O . ALA A 1 89 ? -11.945 -1.671 11.336 1.00 96.06 89 ALA A O 1
ATOM 693 N N . ILE A 1 90 ? -13.945 -0.925 10.663 1.00 96.56 90 ILE A N 1
ATOM 694 C CA . ILE A 1 90 ? -14.728 -1.616 11.694 1.00 96.56 90 ILE A CA 1
ATOM 695 C C . ILE A 1 90 ? -15.793 -2.520 11.071 1.00 96.56 90 ILE A C 1
ATOM 697 O O . ILE A 1 90 ? -16.390 -2.221 10.035 1.00 96.56 90 ILE A O 1
ATOM 701 N N . LYS A 1 91 ? -16.047 -3.659 11.716 1.00 93.25 91 LYS A N 1
ATOM 702 C CA . LYS A 1 91 ? -17.058 -4.633 11.303 1.00 93.25 91 LYS A CA 1
ATOM 703 C C . LYS A 1 91 ? -17.955 -4.984 12.491 1.00 93.25 91 LYS A C 1
ATOM 705 O O . LYS A 1 91 ? -17.714 -5.938 13.223 1.00 93.25 91 LYS A O 1
ATOM 710 N N . GLY A 1 92 ? -19.026 -4.210 12.651 1.00 89.50 92 GLY A N 1
ATOM 711 C CA . GLY A 1 92 ? -19.862 -4.276 13.851 1.00 89.50 92 GLY A CA 1
ATOM 712 C C . GLY A 1 92 ? -19.117 -3.730 15.070 1.00 89.50 92 GLY A C 1
ATOM 713 O O . GLY A 1 92 ? -18.193 -2.935 14.924 1.00 89.50 92 GLY A O 1
ATOM 714 N N . ASP A 1 93 ? -19.496 -4.181 16.264 1.00 86.94 93 ASP A N 1
ATOM 715 C CA . ASP A 1 93 ? -19.042 -3.535 17.504 1.00 86.94 93 ASP A CA 1
ATOM 716 C C . ASP A 1 93 ? -17.749 -4.117 18.084 1.00 86.94 93 ASP A C 1
ATOM 718 O O . ASP A 1 93 ? -17.196 -3.556 19.024 1.00 86.94 93 ASP A O 1
ATOM 722 N N . ASN A 1 94 ? -17.278 -5.266 17.596 1.00 89.62 94 ASN A N 1
ATOM 723 C CA . ASN A 1 94 ? -16.200 -6.026 18.249 1.00 89.62 94 ASN A CA 1
ATOM 724 C C . ASN A 1 94 ? -15.076 -6.458 17.305 1.00 89.62 94 ASN A C 1
ATOM 726 O O . ASN A 1 94 ? -14.148 -7.133 17.739 1.00 89.62 94 ASN A O 1
ATOM 730 N N . VAL A 1 95 ? -15.162 -6.109 16.022 1.00 95.62 95 VAL A N 1
ATOM 731 C CA . VAL A 1 95 ? -14.170 -6.508 15.024 1.00 95.62 95 VAL A CA 1
ATOM 732 C C . VAL A 1 95 ? -13.618 -5.260 14.359 1.00 95.62 95 VAL A C 1
ATOM 734 O O . VAL A 1 95 ? -14.371 -4.423 13.861 1.00 95.62 95 VAL A O 1
ATOM 737 N N . VAL A 1 96 ? -12.293 -5.163 14.342 1.00 97.12 96 VAL A N 1
ATOM 738 C CA . VAL A 1 96 ? -11.528 -4.120 13.658 1.00 97.12 96 VAL A CA 1
ATOM 739 C C . VAL A 1 96 ? -10.683 -4.748 12.550 1.00 97.12 96 VAL A C 1
ATOM 741 O O . VAL A 1 96 ? -10.335 -5.927 12.625 1.00 97.12 96 VAL A O 1
ATOM 744 N N . LEU A 1 97 ? -10.379 -3.978 11.510 1.00 96.94 97 LEU A N 1
ATOM 745 C CA . LEU A 1 97 ? -9.614 -4.406 10.341 1.00 96.94 97 LEU A CA 1
ATOM 746 C C . LEU A 1 97 ? -8.222 -3.766 10.364 1.00 96.94 97 LEU A C 1
ATOM 748 O O . LEU A 1 97 ? -8.085 -2.593 10.699 1.00 96.94 97 LEU A O 1
ATOM 752 N N . ILE A 1 98 ? -7.196 -4.522 9.964 1.00 96.31 98 ILE A N 1
ATOM 753 C CA . ILE A 1 98 ? -5.804 -4.054 9.859 1.00 96.31 98 ILE A CA 1
ATOM 754 C C . ILE A 1 98 ? -5.143 -4.570 8.572 1.00 96.31 98 ILE A C 1
ATOM 756 O O . ILE A 1 98 ? -5.623 -5.537 7.978 1.00 96.31 98 ILE A O 1
ATOM 760 N N . GLY A 1 99 ? -4.039 -3.937 8.155 1.00 93.69 99 GLY A N 1
ATOM 761 C CA . GLY A 1 99 ? -3.300 -4.288 6.936 1.00 93.69 99 GLY A CA 1
ATOM 762 C C . GLY A 1 99 ? -4.183 -4.353 5.687 1.00 93.69 99 GLY A C 1
ATOM 763 O O . GLY A 1 99 ? -5.101 -3.548 5.525 1.00 93.69 99 GLY A O 1
ATOM 764 N N . ASP A 1 100 ? -3.941 -5.366 4.857 1.00 91.44 100 ASP A N 1
ATOM 765 C CA . ASP A 1 100 ? -4.627 -5.587 3.577 1.00 91.44 100 ASP A CA 1
ATOM 766 C C . ASP A 1 100 ? -6.154 -5.729 3.699 1.00 91.44 100 ASP A C 1
ATOM 768 O O . ASP A 1 100 ? -6.879 -5.505 2.730 1.00 91.44 100 ASP A O 1
ATOM 772 N N . ALA A 1 101 ? -6.675 -6.065 4.888 1.00 92.62 101 ALA A N 1
ATOM 773 C CA . ALA A 1 101 ? -8.118 -6.111 5.130 1.00 92.62 101 ALA A CA 1
ATOM 774 C C . ALA A 1 101 ? -8.769 -4.714 5.129 1.00 92.62 101 ALA A C 1
ATOM 776 O O . ALA A 1 101 ? -9.977 -4.602 4.913 1.00 92.62 101 ALA A O 1
ATOM 777 N N . VAL A 1 102 ? -7.983 -3.663 5.383 1.00 94.00 102 VAL A N 1
ATOM 778 C CA . VAL A 1 102 ? -8.402 -2.257 5.282 1.00 94.00 102 VAL A CA 1
ATOM 779 C C . VAL A 1 102 ? -8.227 -1.771 3.852 1.00 94.00 102 VAL A C 1
ATOM 781 O O . VAL A 1 102 ? -9.134 -1.189 3.264 1.00 94.00 102 VAL A O 1
ATOM 784 N N . GLY A 1 103 ? -7.064 -2.021 3.268 1.00 89.31 103 GLY A N 1
ATOM 785 C CA . GLY A 1 103 ? -6.792 -1.649 1.896 1.00 89.31 103 GLY A CA 1
ATOM 786 C C . GLY A 1 103 ? -5.446 -2.159 1.422 1.00 89.31 103 GLY A C 1
ATOM 787 O O . GLY A 1 103 ? -4.542 -2.394 2.217 1.00 89.31 103 GLY A O 1
ATOM 788 N N . ALA A 1 104 ? -5.337 -2.313 0.110 1.00 84.75 104 ALA A N 1
ATOM 789 C CA . ALA A 1 104 ? -4.145 -2.764 -0.581 1.00 84.75 104 ALA A CA 1
ATOM 790 C C . ALA A 1 104 ? -3.800 -1.762 -1.688 1.00 84.75 104 ALA A C 1
ATOM 792 O O . ALA A 1 104 ? -4.675 -1.312 -2.430 1.00 84.75 104 ALA A O 1
ATOM 793 N N . GLY A 1 105 ? -2.522 -1.411 -1.771 1.00 79.44 105 GLY A N 1
ATOM 794 C CA . GLY A 1 105 ? -1.919 -0.547 -2.783 1.00 79.44 105 GLY A CA 1
ATOM 795 C C . GLY A 1 105 ? -0.810 -1.282 -3.533 1.00 79.44 105 GLY A C 1
ATOM 796 O O . GLY A 1 105 ? -0.509 -2.438 -3.227 1.00 79.44 105 GLY A O 1
ATOM 797 N N . HIS A 1 106 ? -0.189 -0.625 -4.515 1.00 77.81 106 HIS A N 1
ATOM 798 C CA . HIS A 1 106 ? 0.944 -1.232 -5.209 1.00 77.81 106 HIS A CA 1
ATOM 799 C C . HIS A 1 106 ? 2.172 -1.300 -4.301 1.00 77.81 106 HIS A C 1
ATOM 801 O O . HIS A 1 106 ? 2.481 -0.351 -3.577 1.00 77.81 106 HIS A O 1
ATOM 807 N N . TRP A 1 107 ? 2.884 -2.422 -4.366 1.00 77.31 107 TRP A N 1
ATOM 808 C CA . TRP A 1 107 ? 4.005 -2.739 -3.486 1.00 77.31 107 TRP A CA 1
ATOM 809 C C . TRP A 1 107 ? 5.301 -1.993 -3.836 1.00 77.31 107 TRP A C 1
ATOM 811 O O . TRP A 1 107 ? 6.200 -1.949 -3.000 1.00 77.31 107 TRP A O 1
ATOM 821 N N . SER A 1 108 ? 5.403 -1.402 -5.034 1.00 71.94 108 SER A N 1
ATOM 822 C CA . SER A 1 108 ? 6.631 -0.768 -5.552 1.00 71.94 108 SER A CA 1
ATOM 823 C C . SER A 1 108 ? 7.174 0.357 -4.667 1.00 71.94 108 SER A C 1
ATOM 825 O O . SER A 1 108 ? 8.384 0.486 -4.517 1.00 71.94 108 SER A O 1
ATOM 827 N N . VAL A 1 109 ? 6.300 1.127 -4.011 1.00 74.44 109 VAL A N 1
ATOM 828 C CA . VAL A 1 109 ? 6.705 2.188 -3.068 1.00 74.44 109 VAL A CA 1
ATOM 829 C C . VAL A 1 109 ? 7.053 1.661 -1.671 1.00 74.44 109 VAL A C 1
ATOM 831 O O . VAL A 1 109 ? 7.360 2.437 -0.765 1.00 74.44 109 VAL A O 1
ATOM 834 N N . GLY A 1 110 ? 6.983 0.342 -1.468 1.00 81.94 110 GLY A N 1
ATOM 835 C CA . GLY A 1 110 ? 7.117 -0.289 -0.161 1.00 81.94 110 GLY A CA 1
ATOM 836 C C . GLY A 1 110 ? 6.054 0.204 0.823 1.00 81.94 110 GLY A C 1
ATOM 837 O O . GLY A 1 110 ? 4.998 0.701 0.441 1.00 81.94 110 GLY A O 1
ATOM 838 N N . GLY A 1 111 ? 6.306 0.052 2.122 1.00 87.06 111 GLY A N 1
ATOM 839 C CA . GLY A 1 111 ? 5.517 0.715 3.166 1.00 87.06 111 GLY A CA 1
ATOM 840 C C . GLY A 1 111 ? 4.204 0.037 3.565 1.00 87.06 111 GLY A C 1
ATOM 841 O O . GLY A 1 111 ? 3.743 0.278 4.674 1.00 87.06 111 GLY A O 1
ATOM 842 N N . GLY A 1 112 ? 3.623 -0.847 2.745 1.00 91.06 112 GLY A N 1
ATOM 843 C CA . GLY A 1 112 ? 2.361 -1.529 3.085 1.00 91.06 112 GLY A CA 1
ATOM 844 C C . GLY A 1 112 ? 2.438 -2.299 4.410 1.00 91.06 112 GLY A C 1
ATOM 845 O O . GLY A 1 112 ? 1.585 -2.140 5.286 1.00 91.06 112 GLY A O 1
ATOM 846 N N . MET A 1 113 ? 3.533 -3.042 4.615 1.00 91.62 113 MET A N 1
ATOM 847 C CA . MET A 1 113 ? 3.807 -3.721 5.884 1.00 91.62 113 MET A CA 1
ATOM 848 C C . MET A 1 113 ? 3.941 -2.740 7.050 1.00 91.62 113 MET A C 1
ATOM 850 O O . MET A 1 113 ? 3.418 -3.015 8.124 1.00 91.62 113 MET A O 1
ATOM 854 N N . GLN A 1 114 ? 4.597 -1.595 6.874 1.00 94.25 114 GLN A N 1
ATOM 855 C CA . GLN A 1 114 ? 4.751 -0.576 7.915 1.00 94.25 114 GLN A CA 1
ATOM 856 C C . GLN A 1 114 ? 3.403 0.065 8.265 1.00 94.25 114 GLN A C 1
ATOM 858 O O . GLN A 1 114 ? 3.066 0.174 9.442 1.00 94.25 114 GLN A O 1
ATOM 863 N N . THR A 1 115 ? 2.590 0.405 7.266 1.00 95.62 115 THR A N 1
ATOM 864 C CA . THR A 1 115 ? 1.228 0.914 7.457 1.00 95.62 115 THR A CA 1
ATOM 865 C C . THR A 1 115 ? 0.387 -0.075 8.273 1.00 95.62 115 THR A C 1
ATOM 867 O O . THR A 1 115 ? -0.183 0.288 9.303 1.00 95.62 115 THR A O 1
ATOM 870 N N . GLY A 1 116 ? 0.381 -1.357 7.890 1.00 95.31 116 GLY A N 1
ATOM 871 C CA . GLY A 1 116 ? -0.402 -2.388 8.572 1.00 95.31 116 GLY A CA 1
ATOM 872 C C . GLY A 1 116 ? 0.121 -2.786 9.957 1.00 95.31 116 GLY A C 1
ATOM 873 O O . GLY A 1 116 ? -0.667 -2.954 10.885 1.00 95.31 116 GLY A O 1
ATOM 874 N N . SER A 1 117 ? 1.434 -2.958 10.112 1.00 94.44 117 SER A N 1
ATOM 875 C CA . SER A 1 117 ? 2.040 -3.511 11.336 1.00 94.44 117 SER A CA 1
ATOM 876 C C . SER A 1 117 ? 2.488 -2.461 12.349 1.00 94.44 117 SER A C 1
ATOM 878 O O . SER A 1 117 ? 2.612 -2.779 13.529 1.00 94.44 117 SER A O 1
ATOM 880 N N . VAL A 1 118 ? 2.705 -1.217 11.921 1.00 96.19 118 VAL A N 1
ATOM 881 C CA . VAL A 1 118 ? 3.112 -0.119 12.805 1.00 96.19 118 VAL A CA 1
ATOM 882 C C . VAL A 1 118 ? 1.952 0.847 12.970 1.00 96.19 118 VAL A C 1
ATOM 884 O O . VAL A 1 118 ? 1.390 0.935 14.059 1.00 96.19 118 VAL A O 1
ATOM 887 N N . CYS A 1 119 ? 1.528 1.523 11.899 1.00 97.50 119 CYS A N 1
ATOM 888 C CA . CYS A 1 119 ? 0.519 2.579 12.004 1.00 97.50 119 CYS A CA 1
ATOM 889 C C . CYS A 1 119 ? -0.810 2.040 12.549 1.00 97.50 119 CYS A C 1
ATOM 891 O O . CYS A 1 119 ? -1.294 2.526 13.572 1.00 97.50 119 CYS A O 1
ATOM 893 N N . HIS A 1 120 ? -1.366 0.981 11.948 1.00 98.00 120 HIS A N 1
ATOM 894 C CA . HIS A 1 120 ? -2.662 0.446 12.384 1.00 98.00 120 HIS A CA 1
ATOM 895 C C . HIS A 1 120 ? -2.602 -0.154 13.796 1.00 98.00 120 HIS A C 1
ATOM 897 O O . HIS A 1 120 ? -3.582 -0.074 14.540 1.00 98.00 120 HIS A O 1
ATOM 903 N N . ILE A 1 121 ? -1.457 -0.717 14.192 1.00 97.69 121 ILE A N 1
ATOM 904 C CA . ILE A 1 121 ? -1.257 -1.246 15.545 1.00 97.69 121 ILE A CA 1
ATOM 905 C C . ILE A 1 121 ? -1.196 -0.113 16.575 1.00 97.69 121 ILE A C 1
ATOM 907 O O . ILE A 1 121 ? -1.818 -0.226 17.631 1.00 97.69 121 ILE A O 1
ATOM 911 N N . GLU A 1 122 ? -0.548 1.012 16.272 1.00 98.31 122 GLU A N 1
ATOM 912 C CA . GLU A 1 122 ? -0.587 2.197 17.140 1.00 98.31 122 GLU A CA 1
ATOM 913 C C . GLU A 1 122 ? -1.999 2.801 17.232 1.00 98.31 122 GLU A C 1
ATOM 915 O O . GLU A 1 122 ? -2.435 3.210 18.316 1.00 98.31 122 GLU A O 1
ATOM 920 N N . ARG A 1 123 ? -2.778 2.784 16.138 1.00 98.00 123 ARG A N 1
ATOM 921 C CA . ARG A 1 123 ? -4.200 3.174 16.188 1.00 98.00 123 ARG A CA 1
ATOM 922 C C . ARG A 1 123 ? -5.004 2.235 17.083 1.00 98.00 123 ARG A C 1
ATOM 924 O O . ARG A 1 123 ? -5.839 2.706 17.850 1.00 98.00 123 ARG A O 1
ATOM 931 N N . LEU A 1 124 ? -4.733 0.931 17.033 1.00 97.94 124 LEU A N 1
ATOM 932 C CA . LEU A 1 124 ? -5.403 -0.059 17.876 1.00 97.94 124 LEU A CA 1
ATOM 933 C C . LEU A 1 124 ? -5.070 0.137 19.360 1.00 97.94 124 LEU A C 1
ATOM 935 O O . LEU A 1 124 ? -5.970 0.114 20.193 1.00 97.94 124 LEU A O 1
ATOM 939 N N . LYS A 1 125 ? -3.803 0.390 19.704 1.00 98.25 125 LYS A N 1
ATOM 940 C CA . LYS A 1 125 ? -3.418 0.736 21.083 1.00 98.25 125 LYS A CA 1
ATOM 941 C C . LYS A 1 125 ? -4.162 1.979 21.571 1.00 98.25 125 LYS A C 1
ATOM 943 O O . LYS A 1 125 ? -4.705 1.975 22.670 1.00 98.25 125 LYS A O 1
ATOM 948 N N . THR A 1 126 ? -4.239 3.007 20.724 1.00 98.31 126 THR A N 1
ATOM 949 C CA . THR A 1 126 ? -4.978 4.242 21.025 1.00 98.31 126 THR A CA 1
ATOM 950 C C . THR A 1 126 ? -6.467 3.974 21.254 1.00 98.31 126 THR A C 1
ATOM 952 O O . THR A 1 126 ? -7.025 4.481 22.218 1.00 98.31 126 THR A O 1
ATOM 955 N N . LEU A 1 127 ? -7.099 3.137 20.422 1.00 98.00 127 LEU A N 1
ATOM 956 C CA . LEU A 1 127 ? -8.495 2.718 20.589 1.00 98.00 127 LEU A CA 1
ATOM 957 C C . LEU A 1 127 ? -8.739 2.081 21.961 1.00 98.00 127 LEU A C 1
ATOM 959 O O . LEU A 1 127 ? -9.698 2.433 22.644 1.00 98.00 127 LEU A O 1
ATOM 963 N N . LEU A 1 128 ? -7.883 1.131 22.349 1.00 97.94 128 LEU A N 1
ATOM 964 C CA . LEU A 1 128 ? -8.007 0.433 23.628 1.00 97.94 128 LEU A CA 1
ATOM 965 C C . LEU A 1 128 ? -7.857 1.405 24.803 1.00 97.94 128 LEU A C 1
ATOM 967 O O . LEU A 1 128 ? -8.673 1.372 25.721 1.00 97.94 128 LEU A O 1
ATOM 971 N N . LEU A 1 129 ? -6.877 2.308 24.726 1.00 98.44 129 LEU A N 1
ATOM 972 C CA . LEU A 1 129 ? -6.645 3.326 25.746 1.00 98.44 129 LEU A CA 1
ATOM 973 C C . LEU A 1 129 ? -7.804 4.329 25.839 1.00 98.44 129 LEU A C 1
ATOM 975 O O . LEU A 1 129 ? -8.240 4.655 26.936 1.00 98.44 129 LEU A O 1
ATOM 979 N N . ASP A 1 130 ? -8.338 4.800 24.710 1.00 98.31 130 ASP A N 1
ATOM 980 C CA . ASP A 1 130 ? -9.485 5.715 24.691 1.00 98.31 130 ASP A CA 1
ATOM 981 C C . ASP A 1 130 ? -10.702 5.082 25.394 1.00 98.31 130 ASP A C 1
ATOM 983 O O . ASP A 1 130 ? -11.374 5.745 26.186 1.00 98.31 130 ASP A O 1
ATOM 987 N N . ILE A 1 131 ? -10.967 3.792 25.144 1.00 97.94 131 ILE A N 1
ATOM 988 C CA . ILE A 1 131 ? -12.044 3.043 25.811 1.00 97.94 131 ILE A CA 1
ATOM 989 C C . ILE A 1 131 ? -11.770 2.912 27.315 1.00 97.94 131 ILE A C 1
ATOM 991 O O . ILE A 1 131 ? -12.673 3.141 28.119 1.00 97.94 131 ILE A O 1
ATOM 995 N N . GLU A 1 132 ? -10.540 2.565 27.701 1.00 98.19 132 GLU A N 1
ATOM 996 C CA . GLU A 1 132 ? -10.132 2.437 29.106 1.00 98.19 132 GLU A CA 1
ATOM 997 C C . GLU A 1 132 ? -10.282 3.760 29.875 1.00 98.19 132 GLU A C 1
ATOM 999 O O . GLU A 1 132 ? -10.746 3.773 31.014 1.00 98.19 132 GLU A O 1
ATOM 1004 N N . LEU 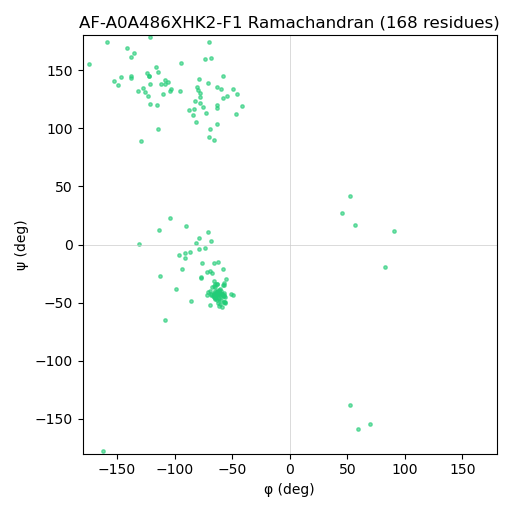A 1 133 ? -9.979 4.886 29.225 1.00 98.25 133 LEU A N 1
ATOM 1005 C CA . LEU A 1 133 ? -10.121 6.236 29.778 1.00 98.25 133 LEU A CA 1
ATOM 1006 C C . LEU A 1 133 ? -11.568 6.764 29.764 1.00 98.25 133 LEU A C 1
ATOM 1008 O O . LEU A 1 133 ? -11.812 7.918 30.120 1.00 98.25 133 LEU A O 1
ATOM 1012 N N . GLY A 1 134 ? -12.540 5.933 29.379 1.00 98.12 134 GLY A N 1
ATOM 1013 C CA . GLY A 1 134 ? -13.965 6.243 29.472 1.00 98.12 134 GLY A CA 1
ATOM 1014 C C . GLY A 1 134 ? -14.567 6.909 28.235 1.00 98.12 134 GLY A C 1
ATOM 1015 O O . GLY A 1 134 ? -15.705 7.380 28.297 1.00 98.12 134 GLY A O 1
ATOM 1016 N N . MET A 1 135 ? -13.862 6.943 27.098 1.00 98.19 135 MET A N 1
ATOM 1017 C CA . MET A 1 135 ? -14.478 7.360 25.838 1.00 98.19 135 MET A CA 1
ATOM 1018 C C . MET A 1 135 ? -15.591 6.371 25.450 1.00 98.19 135 MET A C 1
ATOM 1020 O O . MET A 1 135 ? -15.378 5.155 25.493 1.00 98.19 135 MET A O 1
ATOM 1024 N N . PRO A 1 136 ? -16.772 6.846 25.003 1.00 97.88 136 PRO A N 1
ATOM 1025 C CA . PRO A 1 136 ? -17.802 5.958 24.481 1.00 97.88 136 PRO A CA 1
ATOM 1026 C C . PRO A 1 136 ? -17.251 5.086 23.350 1.00 97.88 136 PRO A C 1
ATOM 1028 O O . PRO A 1 136 ? -16.712 5.598 22.368 1.00 97.88 136 PRO A O 1
ATOM 1031 N N . LYS A 1 137 ? -17.432 3.766 23.459 1.00 96.88 137 LYS A N 1
ATOM 1032 C CA . LYS A 1 137 ? -16.864 2.778 22.527 1.00 96.88 137 LYS A CA 1
ATOM 1033 C C . LYS A 1 137 ? -17.120 3.106 21.054 1.00 96.88 137 LYS A C 1
ATOM 1035 O O . LYS A 1 137 ? -16.207 3.012 20.245 1.00 96.88 137 LYS A O 1
ATOM 1040 N N . ALA A 1 138 ? -18.339 3.521 20.708 1.00 96.81 138 ALA A N 1
ATOM 1041 C CA . ALA A 1 138 ? -18.685 3.897 19.338 1.00 96.81 138 ALA A CA 1
ATOM 1042 C C . ALA A 1 138 ? -17.864 5.097 18.828 1.00 96.81 138 ALA A C 1
ATOM 1044 O O . ALA A 1 138 ? -17.415 5.097 17.685 1.00 96.81 138 ALA A O 1
ATOM 1045 N N . ALA A 1 139 ? -17.615 6.096 19.682 1.00 97.44 139 ALA A N 1
ATOM 1046 C CA . ALA A 1 139 ? -16.782 7.244 19.333 1.00 97.44 139 ALA A CA 1
ATOM 1047 C C . ALA A 1 139 ? -15.311 6.837 19.155 1.00 97.44 139 ALA A C 1
ATOM 1049 O O . ALA A 1 139 ? -14.680 7.242 18.180 1.00 97.44 139 ALA A O 1
ATOM 1050 N N . ALA A 1 140 ? -14.794 5.980 20.042 1.00 98.06 140 ALA A N 1
ATOM 1051 C CA . ALA A 1 140 ? -13.432 5.459 19.945 1.00 98.06 140 ALA A CA 1
ATOM 1052 C C . ALA A 1 140 ? -13.234 4.608 18.673 1.00 98.06 140 ALA A C 1
ATOM 1054 O O . ALA A 1 140 ? -12.246 4.777 17.961 1.00 98.06 140 ALA A O 1
ATOM 1055 N N . LEU A 1 141 ? -14.206 3.751 18.331 1.00 97.94 141 LEU A N 1
ATOM 1056 C CA . LEU A 1 141 ? -14.201 2.944 17.104 1.00 97.94 141 LEU A CA 1
ATOM 1057 C C . LEU A 1 141 ? -14.240 3.801 15.832 1.00 97.94 141 LEU A C 1
ATOM 1059 O O . LEU A 1 141 ? -13.514 3.504 14.884 1.00 97.94 141 LEU A O 1
ATOM 1063 N N . ASN A 1 142 ? -15.037 4.873 15.809 1.00 97.25 142 ASN A N 1
ATOM 1064 C CA . ASN A 1 142 ? -15.062 5.804 14.676 1.00 97.25 142 ASN A CA 1
ATOM 1065 C C . ASN A 1 142 ? -13.716 6.522 14.523 1.00 97.25 142 ASN A C 1
ATOM 1067 O O . ASN A 1 142 ? -13.140 6.509 13.439 1.00 97.25 142 ASN A O 1
ATOM 1071 N N . LYS A 1 143 ? -13.158 7.045 15.624 1.00 98.06 143 LYS A N 1
ATOM 1072 C CA . LYS A 1 143 ? -11.827 7.674 15.642 1.00 98.06 143 LYS A CA 1
ATOM 1073 C C . LYS A 1 143 ? -10.737 6.722 15.136 1.00 98.06 143 LYS A C 1
ATOM 1075 O O . LYS A 1 143 ? -9.880 7.126 14.354 1.00 98.06 143 LYS A O 1
ATOM 1080 N N . TYR A 1 144 ? -10.779 5.459 15.560 1.00 98.38 144 TYR A N 1
ATOM 1081 C CA . TYR A 1 144 ? -9.892 4.410 15.059 1.00 98.38 144 TYR A CA 1
ATOM 1082 C C . TYR A 1 144 ? -10.059 4.191 13.553 1.00 98.38 144 TYR A C 1
ATOM 1084 O O . TYR A 1 144 ? -9.068 4.207 12.823 1.00 98.38 144 TYR A O 1
ATOM 1092 N N . SER A 1 145 ? -11.303 4.011 13.092 1.00 98.12 145 SER A N 1
ATOM 1093 C CA . SER A 1 145 ? -11.608 3.769 11.683 1.00 98.12 145 SER A CA 1
ATOM 1094 C C . SER A 1 145 ? -11.081 4.901 10.809 1.00 98.12 145 SER A C 1
ATOM 1096 O O . SER A 1 145 ? -10.367 4.637 9.847 1.00 98.12 145 SER A O 1
ATOM 1098 N N . ASP A 1 146 ? -11.364 6.151 11.167 1.00 98.00 146 ASP A N 1
ATOM 1099 C CA . ASP A 1 146 ? -10.931 7.321 10.401 1.00 98.00 146 ASP A CA 1
ATOM 1100 C C . ASP A 1 146 ? -9.403 7.413 10.313 1.00 98.00 146 ASP A C 1
ATOM 1102 O O . ASP A 1 146 ? -8.850 7.667 9.240 1.00 98.00 146 ASP A O 1
ATOM 1106 N N . ALA A 1 147 ? -8.704 7.155 11.422 1.00 98.06 147 ALA A N 1
ATOM 1107 C CA . ALA A 1 147 ? -7.246 7.185 11.459 1.00 98.06 147 ALA A CA 1
ATOM 1108 C C . ALA A 1 147 ? -6.620 6.081 10.592 1.00 98.06 147 ALA A C 1
ATOM 1110 O O . ALA A 1 147 ? -5.714 6.355 9.809 1.00 98.06 147 ALA A O 1
ATOM 1111 N N . VAL A 1 148 ? -7.133 4.852 10.680 1.00 97.81 148 VAL A N 1
ATOM 1112 C CA . VAL A 1 148 ? -6.647 3.706 9.896 1.00 97.81 148 VAL A CA 1
ATOM 1113 C C . VAL A 1 148 ? -6.904 3.893 8.398 1.00 97.81 148 VAL A C 1
ATOM 1115 O O . VAL A 1 148 ? -6.018 3.644 7.577 1.00 97.81 148 VAL A O 1
ATOM 1118 N N . ILE A 1 149 ? -8.087 4.394 8.032 1.00 96.75 149 ILE A N 1
ATOM 1119 C CA . ILE A 1 149 ? -8.399 4.752 6.645 1.00 96.75 149 ILE A CA 1
ATOM 1120 C C . ILE A 1 149 ? -7.462 5.856 6.150 1.00 96.75 149 ILE A C 1
ATOM 1122 O O . ILE A 1 149 ? -6.967 5.773 5.029 1.00 96.75 149 ILE A O 1
ATOM 1126 N N . THR A 1 150 ? -7.174 6.861 6.977 1.00 96.25 150 THR A N 1
ATOM 1127 C CA . THR A 1 150 ? -6.268 7.962 6.618 1.00 96.25 150 THR A CA 1
ATOM 1128 C C . THR A 1 150 ? -4.835 7.477 6.397 1.00 96.25 150 THR A C 1
ATOM 1130 O O . THR A 1 150 ? -4.227 7.836 5.385 1.00 96.25 150 THR A O 1
ATOM 1133 N N . ASP A 1 151 ? -4.305 6.635 7.289 1.00 95.88 151 ASP A N 1
ATOM 1134 C CA . ASP A 1 151 ? -2.963 6.053 7.158 1.00 95.88 151 ASP A CA 1
ATOM 1135 C C . ASP A 1 151 ? -2.863 5.225 5.859 1.00 95.88 151 ASP A C 1
ATOM 1137 O O . ASP A 1 151 ? -1.959 5.429 5.044 1.00 95.88 151 ASP A O 1
ATOM 1141 N N . THR A 1 152 ? -3.858 4.363 5.606 1.00 94.62 152 THR A N 1
ATOM 1142 C CA . THR A 1 152 ? -3.934 3.535 4.387 1.00 94.62 152 THR A CA 1
ATOM 1143 C C . THR A 1 152 ? -4.044 4.389 3.126 1.00 94.62 152 THR A C 1
ATOM 1145 O O . THR A 1 152 ? -3.332 4.156 2.149 1.00 94.62 152 THR A O 1
ATOM 1148 N N . LYS A 1 153 ? -4.916 5.403 3.134 1.00 92.25 153 LYS A N 1
ATOM 1149 C CA . LYS A 1 153 ? -5.134 6.293 1.990 1.00 92.25 153 LYS A CA 1
ATOM 1150 C C . LYS A 1 153 ? -3.875 7.085 1.659 1.00 92.25 153 LYS A C 1
ATOM 1152 O O . LYS A 1 153 ? -3.515 7.175 0.493 1.00 92.25 153 LYS A O 1
ATOM 1157 N N . THR A 1 154 ? -3.181 7.599 2.672 1.00 91.25 154 THR A N 1
ATOM 1158 C CA . THR A 1 154 ? -1.925 8.337 2.487 1.00 91.25 154 THR A CA 1
ATOM 1159 C C . THR A 1 154 ? -0.875 7.464 1.801 1.00 91.25 154 THR A C 1
ATOM 1161 O O . THR A 1 154 ? -0.229 7.902 0.851 1.00 91.25 154 THR A O 1
ATOM 1164 N N . TRP A 1 155 ? -0.738 6.208 2.232 1.00 90.38 155 TRP A N 1
ATOM 1165 C CA . TRP A 1 155 ? 0.173 5.254 1.601 1.00 90.38 155 TRP A CA 1
ATOM 1166 C C . TRP A 1 155 ? -0.214 4.940 0.144 1.00 90.38 155 TRP A C 1
ATOM 1168 O O . TRP A 1 155 ? 0.626 5.030 -0.754 1.00 90.38 155 TRP A O 1
ATOM 1178 N N . ILE A 1 156 ? -1.491 4.642 -0.107 1.00 86.69 156 ILE A N 1
ATOM 1179 C CA . ILE A 1 156 ? -2.028 4.387 -1.454 1.00 86.69 156 ILE A CA 1
ATOM 1180 C C . ILE A 1 156 ? -1.825 5.601 -2.374 1.00 86.69 156 ILE A C 1
ATOM 1182 O O . ILE A 1 156 ? -1.459 5.444 -3.533 1.00 86.69 156 ILE A O 1
ATOM 1186 N N . GLU A 1 157 ? -2.000 6.827 -1.883 1.00 85.44 157 GLU A N 1
ATOM 1187 C CA . GLU A 1 157 ? -1.779 8.040 -2.678 1.00 85.44 157 GLU A CA 1
ATOM 1188 C C . GLU A 1 157 ? -0.311 8.237 -3.070 1.00 85.44 157 GLU A C 1
ATOM 1190 O O . GLU A 1 157 ? -0.035 8.719 -4.169 1.00 85.44 157 GLU A O 1
ATOM 1195 N N . VAL A 1 158 ? 0.638 7.869 -2.203 1.00 81.81 158 VAL A N 1
ATOM 1196 C CA . VAL A 1 158 ? 2.068 7.863 -2.554 1.00 81.81 158 VAL A CA 1
ATOM 1197 C C . VAL A 1 158 ? 2.332 6.836 -3.653 1.00 81.81 158 VAL A C 1
ATOM 1199 O O . VAL A 1 158 ? 2.979 7.170 -4.642 1.00 81.81 158 VAL A O 1
ATOM 1202 N N . SER A 1 159 ? 1.761 5.637 -3.517 1.00 74.62 159 SER A N 1
ATOM 1203 C CA . SER A 1 159 ? 1.826 4.567 -4.521 1.00 74.62 159 SER A CA 1
ATOM 1204 C C . SER A 1 159 ? 1.278 5.021 -5.880 1.00 74.62 159 SER A C 1
ATOM 1206 O O . SER A 1 159 ? 1.958 4.934 -6.900 1.00 74.62 159 SER A O 1
ATOM 1208 N N . ALA A 1 160 ? 0.085 5.619 -5.890 1.00 73.75 160 ALA A N 1
ATOM 1209 C CA . ALA A 1 160 ? -0.541 6.143 -7.098 1.00 73.75 160 ALA A CA 1
ATOM 1210 C C . ALA A 1 160 ? 0.266 7.284 -7.740 1.00 73.75 160 ALA A C 1
ATOM 1212 O O . ALA A 1 160 ? 0.398 7.316 -8.961 1.00 73.75 160 ALA A O 1
ATOM 1213 N N . LYS A 1 161 ? 0.827 8.206 -6.942 1.00 72.12 161 LYS A N 1
ATOM 1214 C CA . LYS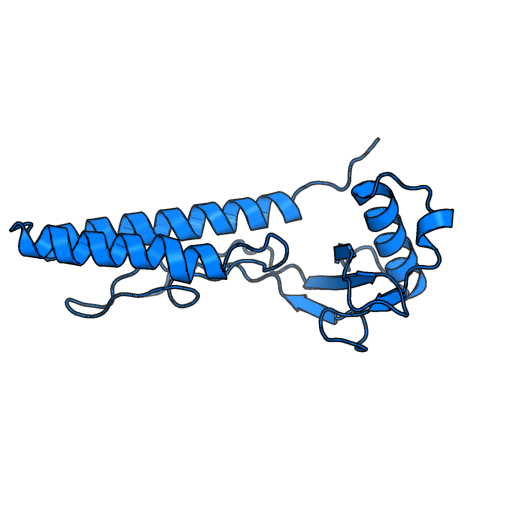 A 1 161 ? 1.662 9.307 -7.453 1.00 72.12 161 LYS A CA 1
ATOM 1215 C C . LYS A 1 161 ? 2.950 8.813 -8.090 1.00 72.12 161 LYS A C 1
ATOM 1217 O O . LYS A 1 161 ? 3.364 9.375 -9.097 1.00 72.12 161 LYS A O 1
ATOM 1222 N N . ASP A 1 162 ? 3.590 7.811 -7.498 1.00 69.06 162 ASP A N 1
ATOM 1223 C CA . ASP A 1 162 ? 4.809 7.222 -8.049 1.00 69.06 162 ASP A CA 1
ATOM 1224 C C . ASP A 1 162 ? 4.546 6.611 -9.433 1.00 69.06 162 ASP A C 1
ATOM 1226 O O . ASP A 1 162 ? 5.292 6.848 -10.378 1.00 69.06 162 ASP A O 1
ATOM 1230 N N . GLN A 1 163 ? 3.392 5.965 -9.594 1.00 63.84 163 GLN A N 1
ATOM 1231 C CA . GLN A 1 163 ? 2.966 5.364 -10.860 1.00 63.84 163 GLN A CA 1
ATOM 1232 C C . GLN A 1 163 ? 2.436 6.361 -11.891 1.00 63.84 163 GLN A C 1
ATOM 1234 O O . GLN A 1 163 ? 2.509 6.104 -13.093 1.00 63.84 163 GLN A O 1
ATOM 1239 N N . SER A 1 164 ? 1.873 7.486 -11.442 1.00 56.34 164 SER A N 1
ATOM 1240 C CA . SER A 1 164 ? 1.366 8.540 -12.321 1.00 56.34 164 SER A CA 1
ATOM 1241 C C . SER A 1 164 ? 2.440 9.544 -12.729 1.00 56.34 164 SER A C 1
ATOM 1243 O O . SER A 1 164 ? 2.147 10.454 -13.507 1.00 56.34 164 SER A O 1
ATOM 1245 N N . ARG A 1 165 ? 3.658 9.459 -12.176 1.00 51.50 165 ARG A N 1
ATOM 1246 C CA . ARG A 1 165 ? 4.753 10.325 -12.611 1.00 51.50 165 ARG A CA 1
ATOM 1247 C C . ARG A 1 165 ? 5.045 10.010 -14.077 1.00 51.50 165 ARG A C 1
ATOM 1249 O O . ARG A 1 165 ? 5.393 8.871 -14.386 1.00 51.50 165 ARG A O 1
ATOM 1256 N N . PRO A 1 166 ? 4.918 10.988 -14.993 1.00 38.06 166 PRO A N 1
ATOM 1257 C CA . PRO A 1 166 ? 5.478 10.809 -16.313 1.00 38.06 166 PRO A CA 1
ATOM 1258 C C . PRO A 1 166 ? 6.966 10.558 -16.114 1.00 38.06 166 PRO A C 1
ATOM 1260 O O . PRO A 1 166 ? 7.659 11.339 -15.458 1.00 38.06 166 PRO A O 1
ATOM 1263 N N . VAL A 1 167 ? 7.441 9.455 -16.678 1.00 41.03 167 VAL A N 1
ATOM 1264 C CA . VAL A 1 167 ? 8.844 9.319 -17.036 1.00 41.03 167 VAL A CA 1
ATOM 1265 C C . VAL A 1 167 ? 9.220 10.620 -17.749 1.00 41.03 167 VAL A C 1
ATOM 1267 O O . VAL A 1 167 ? 8.629 10.932 -18.784 1.00 41.03 167 VAL A O 1
ATOM 1270 N N . PHE A 1 168 ? 10.078 11.426 -17.123 1.00 36.53 168 PHE A N 1
ATOM 1271 C CA . PHE A 1 168 ? 10.349 12.813 -17.495 1.00 36.53 168 PHE A CA 1
ATOM 1272 C C . PHE A 1 168 ? 10.439 12.999 -19.020 1.00 36.53 168 PHE A C 1
ATOM 1274 O O . PHE A 1 168 ? 11.305 12.427 -19.681 1.00 36.53 168 PHE A O 1
ATOM 1281 N N . GLN A 1 169 ? 9.555 13.825 -19.588 1.00 30.09 169 GLN A N 1
ATOM 1282 C CA . GLN A 1 169 ? 9.831 14.449 -20.879 1.00 30.09 169 GLN A CA 1
ATOM 1283 C C . GLN A 1 169 ? 10.804 15.606 -20.626 1.00 30.09 169 GLN A C 1
ATOM 1285 O O . GLN A 1 169 ? 10.557 16.418 -19.739 1.00 30.09 169 GLN A O 1
ATOM 1290 N N . LYS A 1 170 ? 11.912 15.569 -21.376 1.00 30.59 170 LYS A N 1
ATOM 1291 C CA . LYS A 1 170 ? 13.071 16.481 -21.396 1.00 30.59 170 LYS A CA 1
ATOM 1292 C C . LYS A 1 170 ? 12.821 17.919 -20.947 1.00 30.59 170 LYS A C 1
ATOM 1294 O O . LYS A 1 170 ? 11.865 18.538 -21.462 1.00 30.59 170 LYS A O 1
#

Foldseek 3Di:
DFPWPWPPCQFKWQWKFKAAPPDPDTDAIDTHRCVPPDDPVSVVVVVLVVVCVVVVHDSVVRNNIDIADPPPPHHGDIDGQTWTAGPWQDDPQPHGHFQCRGIDGDCRVPCSCVLRVPQLVVLVVQLVVCVVVPNDSVVSRRSSGVSSRVSSVVVRVVRVVVVPDPPDDD

pLDDT: mean 81.73, std 17.08, range [26.94, 98.44]

Sequence (170 aa):
MLKQWRNEDGQMRLTGIIGRADSDSTWIVADIDPAKIETQDDIDTEFRRIASEALSLPI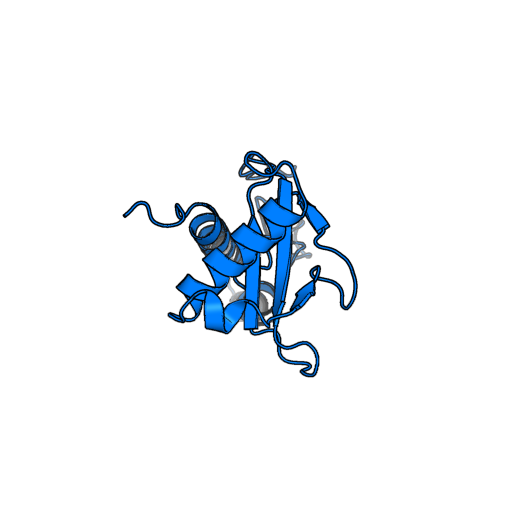KTVEGLKISGPIDDKPVTSFLLKQAICETAIKGDNVVLIGDAVGAGHWSVGGGMQTGSVCHIERLKTLLLDIELGMPKAAALNKYSDAVITDTKTWIEVSAKDQSRPVFQK

Secondary structure (DSSP, 8-state):
-------TT--EEEEEEEE-TT-S-EEEEEEE-GGG--SHHHHHHHHHHHHHHHHT--HHHHTTSEEE-SSTTPPPEEEE---EE-S-SB-TTS-B--GGGTEE--GGG--HHHIIIIIHHHHHHHHHHHHHTT--HHHHHHHHHHHHHHHHHHHHHHHHHHHHS-----

=== Feature glossary ===
Annotated list of the representations used here:

Nearest PDB structures. The Foldseek neighbor list gives the closest experimentally determined structures in the PDB, ranked by structural alignment. TM-score near 1 means near-identical fold; near 0.3 means only rough topology match. This is how one finds what a novel AlphaFold prediction most resembles in the solved-structure universe.

Foldseek 3Di. Foldseek's 3Di representation compresses backbone geometry into a per-residue letter drawn from a learned twenty-state alphabet. It captures the tertiary interaction pattern around each residue — which residues are packed against it in space, regardless of where they are in sequence.

Radius of gyration, Cα contacts, bounding box. Radius of gyration (Rg) is the root-mean-square distance of Cα atoms from their centroid — a single number for overall size and compactness. A globular domain of N residues has Rg ≈ 2.2·N^0.38 Å; an extended or disordered chain has a much larger Rg. The Cα contact count is the number of residue pairs whose Cα atoms are within 8 Å and are more than four positions apart in sequence — a standard proxy for tertiary packing density. The bound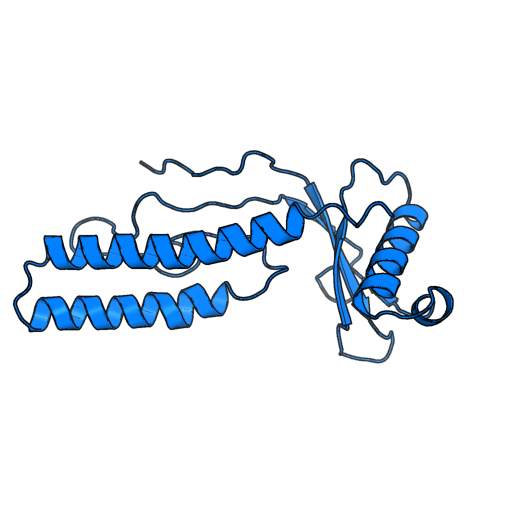ing box is the smallest axis-aligned box enclosing all Cα atoms.

InterPro / GO / CATH / organism. The annotation block draws on four external resources. InterPro: which protein families and domains the sequence belongs to. GO: standardized terms for what the protein does, what process it participates in, and where in the cell it acts. CATH: which structural fold it has in the CATH hierarchy. Organism: the species of origin.

mmCIF coordinates. The mmCIF block holds the 3D Cartesian coordinates of each backbone atom (N, Cα, C, O) in ångströms. mmCIF is the PDB's canonical archive format — a tagged-loop text representation of the atomic model.

pLDDT. pLDDT is the predicted lDDT-Cα score: AlphaFold's confidence that the local environment of each residue (all inter-atomic distances within 15 Å) is correctly placed. It is a per-residue number between 0 and 100, with higher meaning more reliable.

Backbone torsions (φ/ψ). φ (phi) and ψ (psi) are the two rotatable backbone dihedrals per residue: φ is the C(i-1)–N–Cα–C torsion, ψ is the N–Cα–C–N(i+1) torsion, both in degrees on (−180°, 180°]. α-helical residues cluster near (−60°, −45°); β-strand residues near (−120°, +130°). A Ramachandran plot is simply a scatter of (φ, ψ) for every residue.

B-factor. For experimental (PDB) structures, the B-factor (temperature factor) quantifies the positional spread of each atom in the crystal — a combination of thermal vibration and static disorder — in units of Å². High B-factors mark flexible loops or poorly resolved regions; low B-factors mark the rigid, well-ordered core.

Secondary structure (3-state, P-SEA). SS3 is a coarse helix/strand/coil call (letters a/b/c) made by the P-SEA algorithm from inter-Cα distances and dihedrals. It is less detailed than DSSP but needs only Cα positions.

Predicted aligned error. Predicted aligned error is AlphaFold's pairwise confidence. Unlike pLDDT (per-residue), PAE is per-residue-pair and captures whether two parts of the structure are correctly placed relative to each other. Units are ångströms of expected positional error.

Solvent-accessible surface area. Solvent-accessible surface area (SASA) is the area in Å² traced out by the centre of a 1.4 Å probe sphere (a water molecule) rolled over the protein's van der Waals surface (Shrake–Rupley / Lee–Richards construction). Buried residues have near-zero SASA; fully exposed residues can exceed 200 Å². The total SASA scales roughly with the number of surface residues.

Secondary structure (8-state, DSSP). The SS8 string is DSSP's per-residue secondary-structure call. α-helix (H) means an i→i+4 H-bond ladder; β-strand (E) means the residue participates in a β-sheet; 3₁₀ (G) and π (I) are tighter and wider helices; T/S are turns/bends; '-' is loop.

Rendered structure images. Structure images are PyMOL renders from six orthogonal camera directions. Cartoon representation draws helices as coils and strands as arrows; sticks shows the backbone as bonds; surface shows the solvent-excluded envelope. Rainbow coloring maps sequence position to hue (blue→red, N→C); chain coloring assigns a distinct color per polypeptide.

Sequence. The amino-acid sequence is the protein's primary structure: the linear order of residues from the N-terminus to the C-terminus, written in one-letter code. Everything else here — the 3D coordinates, the secondary structure, the domain annotations — is ultimately a consequence of this string.

Contact-map, Ramachandran, and PAE plots. Three diagnostic plots accompany the record. The Cα contact map visualizes the tertiary structure as a 2D adjacency matrix (8 Å cutoff, sequence-local contacts suppressed). The Ramachandran plot shows the distribution of backbone (φ, ψ) torsions, with points in the α and β basins reflecting secondary structure content. The PAE plot shows AlphaFold's inter-residue confidence as a color matrix.